Protein AF-A0A0Q0I070-F1 (afdb_monomer)

Structure (mmCIF, N/CA/C/O backbone):
data_AF-A0A0Q0I070-F1
#
_entry.id   AF-A0A0Q0I070-F1
#
loop_
_atom_site.group_PDB
_atom_site.id
_atom_site.type_symbol
_atom_site.label_atom_id
_atom_site.label_alt_id
_atom_site.label_comp_id
_atom_site.label_asym_id
_atom_site.label_entity_id
_atom_site.label_seq_id
_atom_site.pdbx_PDB_ins_code
_atom_site.Cartn_x
_atom_site.Cartn_y
_atom_site.Cartn_z
_atom_site.occupancy
_atom_site.B_iso_or_equiv
_atom_site.auth_seq_id
_atom_site.auth_comp_id
_atom_site.auth_asym_id
_atom_site.auth_atom_id
_atom_site.pdbx_PDB_model_num
ATOM 1 N N . MET A 1 1 ? -13.017 15.507 -17.477 1.00 46.31 1 MET A N 1
ATOM 2 C CA . MET A 1 1 ? -12.138 16.079 -16.434 1.00 46.31 1 MET A CA 1
ATOM 3 C C . MET A 1 1 ? -10.863 15.261 -16.418 1.00 46.31 1 MET A C 1
ATOM 5 O O . MET A 1 1 ? -10.967 14.046 -16.329 1.00 46.31 1 MET A O 1
ATOM 9 N N . SER A 1 2 ? -9.700 15.888 -16.581 1.00 58.38 2 SER A N 1
ATOM 10 C CA . SER A 1 2 ? -8.400 15.232 -16.404 1.00 58.38 2 SER A CA 1
ATOM 11 C C . SER A 1 2 ? -8.027 15.275 -14.923 1.00 58.38 2 SER A C 1
ATOM 13 O O . SER A 1 2 ? -7.987 16.362 -14.350 1.00 58.38 2 SER A O 1
ATOM 15 N N . TYR A 1 3 ? -7.784 14.122 -14.306 1.00 70.25 3 TYR A N 1
ATOM 16 C CA . TYR A 1 3 ? -7.272 14.047 -12.935 1.00 70.25 3 TYR A CA 1
ATOM 17 C C . TYR A 1 3 ? -5.777 14.370 -12.917 1.00 70.25 3 TYR A C 1
ATOM 19 O O . TYR A 1 3 ? -5.049 13.970 -13.830 1.00 70.25 3 TYR A O 1
ATOM 27 N N . THR A 1 4 ? -5.311 15.074 -11.888 1.00 85.38 4 THR A N 1
ATOM 28 C CA . THR A 1 4 ? -3.872 15.217 -11.638 1.00 85.38 4 THR A CA 1
ATOM 29 C C . THR A 1 4 ? -3.303 13.909 -11.073 1.00 85.38 4 THR A C 1
ATOM 31 O O . THR A 1 4 ? -4.044 13.039 -10.608 1.00 85.38 4 THR A O 1
ATOM 34 N N . TYR A 1 5 ? -1.974 13.744 -11.084 1.00 87.44 5 TYR A N 1
ATOM 35 C CA . TYR A 1 5 ? -1.347 12.612 -10.384 1.00 87.44 5 TYR A CA 1
ATOM 36 C C . TYR A 1 5 ? -1.678 12.613 -8.897 1.00 87.44 5 TYR A C 1
ATOM 38 O O . TYR A 1 5 ? -1.891 11.553 -8.320 1.00 87.44 5 TYR A O 1
ATOM 46 N N . GLU A 1 6 ? -1.730 13.795 -8.287 1.00 85.44 6 GLU A N 1
ATOM 47 C CA . GLU A 1 6 ? -2.043 13.939 -6.874 1.00 85.44 6 GLU A CA 1
ATOM 48 C C . GLU A 1 6 ? -3.467 13.459 -6.576 1.00 85.44 6 GLU A C 1
ATOM 50 O O . GLU A 1 6 ? -3.648 12.683 -5.643 1.00 85.44 6 GLU A O 1
ATOM 55 N N . ASP A 1 7 ? -4.448 13.793 -7.422 1.00 86.12 7 ASP A N 1
ATOM 56 C CA . ASP A 1 7 ? -5.825 13.302 -7.271 1.00 86.12 7 ASP A CA 1
ATOM 57 C C . ASP A 1 7 ? -5.895 11.767 -7.305 1.00 86.12 7 ASP A C 1
ATOM 59 O O . ASP A 1 7 ? -6.569 11.153 -6.475 1.00 86.12 7 ASP A O 1
ATOM 63 N N . LEU A 1 8 ? -5.172 11.137 -8.240 1.00 88.56 8 LEU A N 1
ATOM 64 C CA . LEU A 1 8 ? -5.112 9.676 -8.362 1.00 88.56 8 LEU A CA 1
ATOM 65 C C . LEU A 1 8 ? -4.441 9.032 -7.142 1.00 88.56 8 LEU A C 1
ATOM 67 O O . LEU A 1 8 ? -4.961 8.073 -6.571 1.00 88.56 8 LEU A O 1
ATOM 71 N N . ILE A 1 9 ? -3.291 9.567 -6.732 1.00 92.25 9 ILE A N 1
ATOM 72 C CA . ILE A 1 9 ? -2.483 9.058 -5.619 1.00 92.25 9 ILE A CA 1
ATOM 73 C C . ILE A 1 9 ? -3.225 9.190 -4.288 1.00 92.25 9 ILE A C 1
ATOM 75 O O . ILE A 1 9 ? -3.244 8.238 -3.504 1.00 92.25 9 ILE A O 1
ATOM 79 N N . LEU A 1 10 ? -3.801 10.367 -4.020 1.00 88.75 10 LEU A N 1
ATOM 80 C CA . LEU A 1 10 ? -4.538 10.652 -2.790 1.00 88.75 10 LEU A CA 1
ATOM 81 C C . LEU A 1 10 ? -5.830 9.844 -2.732 1.00 88.75 10 LEU A C 1
ATOM 83 O O . LEU A 1 10 ? -6.172 9.316 -1.677 1.00 88.75 10 LEU A O 1
ATOM 87 N N . GLY A 1 11 ? -6.518 9.725 -3.870 1.00 90.25 11 GLY A N 1
ATOM 88 C CA . GLY A 1 11 ? -7.811 9.067 -3.958 1.00 90.25 11 GLY A CA 1
ATOM 89 C C . GLY A 1 11 ? -7.771 7.589 -3.593 1.00 90.25 11 GLY A C 1
ATOM 90 O O . GLY A 1 11 ? -8.754 7.104 -3.051 1.00 90.25 11 GLY A O 1
ATOM 91 N N . CYS A 1 12 ? -6.657 6.888 -3.829 1.00 94.50 12 CYS A N 1
ATOM 92 C CA . CYS A 1 12 ? -6.584 5.431 -3.677 1.00 94.50 12 CYS A CA 1
ATOM 93 C C . CYS A 1 12 ? -5.818 4.908 -2.474 1.00 94.50 12 CYS A C 1
ATOM 95 O O . CYS A 1 12 ? -5.587 3.703 -2.377 1.00 94.50 12 CYS A O 1
ATOM 97 N N . GLN A 1 13 ? -5.430 5.776 -1.546 1.00 95.69 13 GLN A N 1
ATOM 98 C CA . GLN A 1 13 ? -4.666 5.361 -0.381 1.00 95.69 13 GLN A CA 1
ATOM 99 C C . GLN A 1 13 ? -5.347 5.746 0.915 1.00 95.69 13 GLN A C 1
ATOM 101 O O . GLN A 1 13 ? -6.001 6.784 1.038 1.00 95.69 13 GLN A O 1
ATOM 106 N N . TYR A 1 14 ? -5.159 4.880 1.902 1.00 95.75 14 TYR A N 1
ATOM 107 C CA . TYR A 1 14 ? -5.856 4.984 3.166 1.00 95.75 14 TYR A CA 1
ATOM 108 C C . TYR A 1 14 ? -4.930 4.621 4.328 1.00 95.75 14 TYR A C 1
ATOM 110 O O . TYR A 1 14 ? -4.233 3.605 4.277 1.00 95.75 14 TYR A O 1
ATOM 118 N N . PRO A 1 15 ? -4.919 5.424 5.397 1.00 96.62 15 PRO A N 1
ATOM 119 C CA . PRO A 1 15 ? -4.282 5.054 6.643 1.00 96.62 15 PRO A CA 1
ATOM 120 C C . PRO A 1 15 ? -4.995 3.872 7.308 1.00 96.62 15 PRO A C 1
ATOM 122 O O . PRO A 1 15 ? -6.222 3.847 7.426 1.00 96.62 15 PRO A O 1
ATOM 125 N N . ILE A 1 16 ? -4.199 2.932 7.811 1.00 97.38 16 ILE A N 1
ATOM 126 C CA . ILE A 1 16 ? -4.634 1.865 8.710 1.00 97.38 16 ILE A CA 1
ATOM 127 C C . ILE A 1 16 ? -4.325 2.306 10.136 1.00 97.38 16 ILE A C 1
ATOM 129 O O . ILE A 1 16 ? -3.177 2.603 10.481 1.00 97.38 16 ILE A O 1
ATOM 133 N N . VAL A 1 17 ? -5.351 2.337 10.977 1.00 97.12 17 VAL A N 1
ATOM 134 C CA . VAL A 1 17 ? -5.259 2.733 12.384 1.00 97.12 17 VAL A CA 1
ATOM 135 C C . VAL A 1 17 ? -5.759 1.613 13.291 1.00 97.12 17 VAL A C 1
ATOM 137 O O . VAL A 1 17 ? -6.492 0.718 12.873 1.00 97.12 17 VAL A O 1
ATOM 140 N N . GLY A 1 18 ? -5.396 1.680 14.565 1.00 96.75 18 GLY A N 1
ATOM 141 C CA . GLY A 1 18 ? -5.945 0.800 15.590 1.00 96.75 18 GLY A CA 1
ATOM 142 C C . GLY A 1 18 ? -5.799 1.409 16.973 1.00 96.75 18 GLY A C 1
ATOM 143 O O . GLY A 1 18 ? -5.105 2.407 17.165 1.00 96.75 18 GLY A O 1
ATOM 144 N N . ILE A 1 19 ? -6.489 0.828 17.948 1.00 96.75 19 ILE A N 1
ATOM 145 C CA . ILE A 1 19 ? -6.401 1.271 19.339 1.00 96.75 19 ILE A CA 1
ATOM 146 C C . ILE A 1 19 ? -5.306 0.455 20.008 1.00 96.75 19 ILE A C 1
ATOM 148 O O . ILE A 1 19 ? -5.465 -0.745 20.194 1.00 96.75 19 ILE A O 1
ATOM 152 N N . ASN A 1 20 ? -4.202 1.075 20.401 1.00 95.25 20 ASN A N 1
ATOM 153 C CA . ASN A 1 20 ? -3.115 0.370 21.069 1.00 95.25 20 ASN A CA 1
ATOM 154 C C . ASN A 1 20 ? -3.613 -0.309 22.356 1.00 95.25 20 ASN A C 1
ATOM 156 O O . ASN A 1 20 ? -4.267 0.316 23.198 1.00 95.25 20 ASN A O 1
ATOM 160 N N . LYS A 1 21 ? -3.315 -1.605 22.522 1.00 95.19 21 LYS A N 1
ATOM 161 C CA . LYS A 1 21 ? -3.870 -2.395 23.633 1.00 95.19 21 LYS A CA 1
ATOM 162 C C . LYS A 1 21 ? -3.398 -1.921 25.010 1.00 95.19 21 LYS A C 1
ATOM 164 O O . LYS A 1 21 ? -4.133 -2.115 25.980 1.00 95.19 21 LYS A O 1
ATOM 169 N N . ASN A 1 22 ? -2.231 -1.280 25.079 1.00 93.75 22 ASN A N 1
ATOM 170 C CA . ASN A 1 22 ? -1.628 -0.776 26.309 1.00 93.75 22 ASN A CA 1
ATOM 171 C C . ASN A 1 22 ? -2.038 0.678 26.569 1.00 93.75 22 ASN A C 1
ATOM 173 O O . ASN A 1 22 ? -2.603 0.976 27.615 1.00 93.75 22 ASN A O 1
ATOM 177 N N . SER A 1 23 ? -1.799 1.579 25.608 1.00 93.44 23 SER A N 1
ATOM 178 C CA . SER A 1 23 ? -2.050 3.017 25.791 1.00 93.44 23 SER A CA 1
ATOM 179 C C . SER A 1 23 ? -3.533 3.391 25.698 1.00 93.44 23 SER A C 1
ATOM 181 O O . SER A 1 23 ? -3.914 4.480 26.124 1.00 93.44 23 SER A O 1
ATOM 183 N N . LYS A 1 24 ? -4.367 2.502 25.133 1.00 93.81 24 LYS A N 1
ATOM 184 C CA . LYS A 1 24 ? -5.790 2.719 24.814 1.00 93.81 24 LYS A CA 1
ATOM 185 C C . LYS A 1 24 ? -6.041 3.918 23.891 1.00 93.81 24 LYS A C 1
ATOM 187 O O . LYS A 1 24 ? -7.172 4.386 23.787 1.00 93.81 24 LYS A O 1
ATOM 192 N N . LYS A 1 25 ? -5.007 4.408 23.203 1.00 94.06 25 LYS A N 1
ATOM 193 C CA . LYS A 1 25 ? -5.098 5.516 22.249 1.00 94.06 25 LYS A CA 1
ATOM 194 C C . LYS A 1 25 ? -5.155 4.991 20.823 1.00 94.06 25 LYS A C 1
ATOM 196 O O . LYS A 1 25 ? -4.576 3.953 20.509 1.00 94.06 25 LYS A O 1
ATOM 201 N N . TRP A 1 26 ? -5.846 5.738 19.969 1.00 94.75 26 TRP A N 1
ATOM 202 C CA . TRP A 1 26 ? -5.775 5.553 18.525 1.00 94.75 26 TRP A CA 1
ATOM 203 C C . TRP A 1 26 ? -4.364 5.858 18.032 1.00 94.75 26 TRP A C 1
ATOM 205 O O . TRP A 1 26 ? -3.820 6.926 18.315 1.00 94.75 26 TRP A O 1
ATOM 215 N N . GLU A 1 27 ? -3.805 4.935 17.264 1.00 94.81 27 GLU A N 1
ATOM 216 C CA . GLU A 1 27 ? -2.482 5.042 16.670 1.00 94.81 27 GLU A CA 1
ATOM 217 C C . GLU A 1 27 ? -2.567 4.743 15.175 1.00 94.81 27 GLU A C 1
ATOM 219 O O . GLU A 1 27 ? -3.324 3.876 14.730 1.00 94.81 27 GLU A O 1
ATOM 224 N N . LEU A 1 28 ? -1.789 5.496 14.397 1.00 96.06 28 LEU A N 1
ATOM 225 C CA . LEU A 1 28 ? -1.565 5.191 12.995 1.00 96.06 28 LEU A CA 1
ATOM 226 C C . LEU A 1 28 ? -0.531 4.075 12.884 1.00 96.06 28 LEU A C 1
ATOM 228 O O . LEU A 1 28 ? 0.596 4.238 13.356 1.00 96.06 28 LEU A O 1
ATOM 232 N N . ILE A 1 29 ? -0.933 2.983 12.242 1.00 96.62 29 ILE A N 1
ATOM 233 C CA . ILE A 1 29 ? -0.155 1.751 12.112 1.00 96.62 29 ILE A CA 1
ATOM 234 C C . ILE A 1 29 ? 0.602 1.750 10.788 1.00 96.62 29 ILE A C 1
ATOM 236 O O . ILE A 1 29 ? 1.806 1.508 10.753 1.00 96.62 29 ILE A O 1
ATOM 240 N N . GLY A 1 30 ? -0.099 2.061 9.701 1.00 97.31 30 GLY A N 1
ATOM 241 C CA . GLY A 1 30 ? 0.449 2.006 8.354 1.00 97.31 30 GLY A CA 1
ATOM 242 C C . GLY A 1 30 ?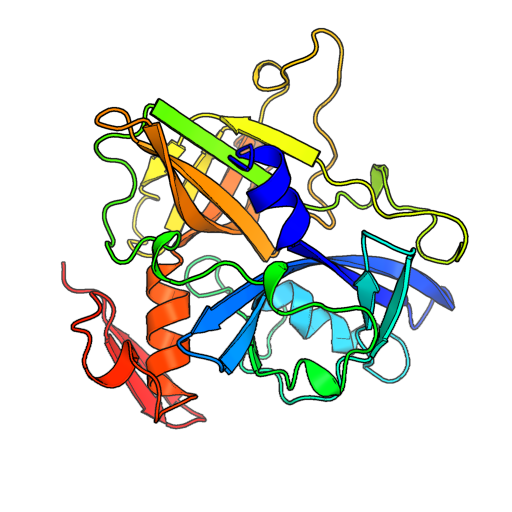 -0.459 2.672 7.333 1.00 97.31 30 GLY A C 1
ATOM 243 O O . GLY A 1 30 ? -1.419 3.365 7.672 1.00 97.31 30 GLY A O 1
ATOM 244 N N . THR A 1 31 ? -0.156 2.433 6.069 1.00 98.12 31 THR A N 1
ATOM 245 C CA . THR A 1 31 ? -0.913 2.878 4.903 1.00 98.12 31 THR A CA 1
ATOM 246 C C . THR A 1 31 ? -1.278 1.661 4.055 1.00 98.12 31 THR A C 1
ATOM 248 O O . THR A 1 31 ? -0.586 0.648 4.078 1.00 98.12 31 THR A O 1
ATOM 251 N N . CYS A 1 32 ? -2.363 1.738 3.302 1.00 97.94 32 CYS A N 1
ATOM 252 C CA . CYS A 1 32 ? -2.704 0.768 2.272 1.00 97.94 32 CYS A CA 1
ATOM 253 C C . CYS A 1 32 ? -3.128 1.468 0.985 1.00 97.94 32 CYS A C 1
ATOM 255 O O . CYS A 1 32 ? -3.485 2.650 0.997 1.00 97.94 32 CYS A O 1
ATOM 257 N N . VAL A 1 33 ? -3.092 0.715 -0.109 1.00 98.19 33 VAL A N 1
ATOM 258 C CA . VAL A 1 33 ? -3.581 1.122 -1.426 1.00 98.19 33 VAL A CA 1
ATOM 259 C C . VAL A 1 33 ? -4.813 0.286 -1.762 1.00 98.19 33 VAL A C 1
ATOM 261 O O . VAL A 1 33 ? -4.795 -0.931 -1.598 1.00 98.19 33 VAL A O 1
ATOM 264 N N . LEU A 1 34 ? -5.876 0.927 -2.239 1.00 97.62 34 LEU A N 1
ATOM 265 C CA . LEU A 1 34 ? -7.085 0.274 -2.725 1.00 97.62 34 LEU A CA 1
ATOM 266 C C . LEU A 1 34 ? -6.964 0.025 -4.231 1.00 97.62 34 LEU A C 1
ATOM 268 O O . LEU A 1 34 ? -6.924 0.975 -5.012 1.00 97.62 34 LEU A O 1
ATOM 272 N N . ILE A 1 35 ? -6.936 -1.240 -4.644 1.00 97.56 35 ILE A N 1
ATOM 273 C CA . ILE A 1 35 ? -6.802 -1.667 -6.043 1.00 97.56 35 ILE A CA 1
ATOM 274 C C . ILE A 1 35 ? -8.111 -2.289 -6.528 1.00 97.56 35 ILE A C 1
ATOM 276 O O . ILE A 1 35 ? -8.713 -3.106 -5.836 1.00 97.56 35 ILE A O 1
ATOM 280 N N . ASN A 1 36 ? -8.522 -1.929 -7.743 1.00 96.75 36 ASN A N 1
ATOM 281 C CA . ASN A 1 36 ? -9.627 -2.556 -8.458 1.00 96.75 36 ASN A CA 1
ATOM 282 C C . ASN A 1 36 ? -9.102 -3.531 -9.520 1.00 96.75 36 ASN A C 1
ATOM 284 O O . ASN A 1 36 ? -8.421 -3.138 -10.474 1.00 96.75 36 ASN A O 1
ATOM 288 N N . VAL A 1 37 ? -9.483 -4.798 -9.381 1.00 95.94 37 VAL A N 1
ATOM 289 C CA . VAL A 1 37 ? -9.224 -5.878 -10.334 1.00 95.94 37 VAL A CA 1
ATOM 290 C C . VAL A 1 37 ? -10.569 -6.331 -10.906 1.00 95.94 37 VAL A C 1
ATOM 292 O O . VAL A 1 37 ? -11.217 -7.229 -10.377 1.00 95.94 37 VAL A O 1
ATOM 295 N N . CYS A 1 38 ? -11.002 -5.686 -11.994 1.00 89.00 38 CYS A N 1
ATOM 296 C CA . CYS A 1 38 ? -12.239 -6.013 -12.721 1.00 89.00 38 CYS A CA 1
ATOM 297 C C . CYS A 1 38 ? -13.503 -6.098 -11.841 1.00 89.00 38 CYS A C 1
ATOM 299 O O . C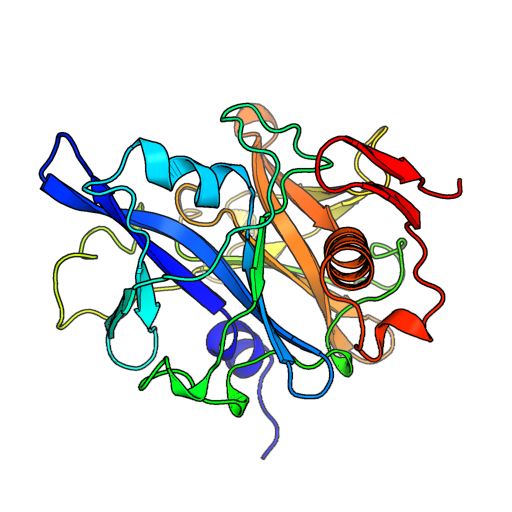YS A 1 38 ? -14.302 -7.019 -11.978 1.00 89.00 38 CYS A O 1
ATOM 301 N N . GLY A 1 39 ? -13.693 -5.123 -10.951 1.00 92.00 39 GLY A N 1
ATOM 302 C CA . GLY A 1 39 ? -14.864 -5.017 -10.076 1.00 92.00 39 GLY A CA 1
ATOM 303 C C . GLY A 1 39 ? -14.686 -5.670 -8.705 1.00 92.00 39 GLY A C 1
ATOM 304 O O . GLY A 1 39 ? -15.574 -5.549 -7.865 1.00 92.00 39 GLY A O 1
ATOM 305 N N . ARG A 1 40 ? -13.545 -6.325 -8.457 1.00 96.56 40 ARG A N 1
ATOM 306 C CA . ARG A 1 40 ? -13.138 -6.819 -7.134 1.00 96.56 40 ARG A CA 1
ATOM 307 C C . ARG A 1 40 ? -12.129 -5.858 -6.517 1.00 96.56 40 ARG A C 1
ATOM 309 O O . ARG A 1 40 ? -11.239 -5.362 -7.211 1.00 96.56 40 ARG A O 1
ATOM 316 N N . TYR A 1 41 ? -12.283 -5.583 -5.227 1.00 97.38 41 TYR A N 1
ATOM 317 C CA . TYR A 1 41 ? -11.557 -4.523 -4.536 1.00 97.38 41 TYR A CA 1
ATOM 318 C C . TYR A 1 41 ? -10.628 -5.111 -3.485 1.00 97.38 41 TYR A C 1
ATOM 320 O O . TYR A 1 41 ? -11.048 -5.910 -2.654 1.00 97.38 41 TYR A O 1
ATOM 328 N N . PHE A 1 42 ? -9.368 -4.691 -3.515 1.00 98.19 42 PHE A N 1
ATOM 329 C CA . PHE A 1 42 ? -8.329 -5.217 -2.641 1.00 98.19 42 PHE A CA 1
ATOM 330 C C . PHE A 1 42 ? -7.624 -4.072 -1.928 1.00 98.19 42 PHE A C 1
ATOM 332 O O . PHE A 1 42 ? -7.088 -3.175 -2.580 1.00 98.19 42 PHE A O 1
ATOM 339 N N . LEU A 1 43 ? -7.586 -4.115 -0.598 1.00 97.94 43 LEU A N 1
ATOM 340 C CA . LEU A 1 43 ? -6.646 -3.318 0.180 1.00 97.94 43 LEU A CA 1
ATOM 341 C C . LEU A 1 43 ? -5.319 -4.070 0.216 1.00 97.94 43 LEU A C 1
ATOM 343 O O . LEU A 1 43 ? -5.252 -5.216 0.663 1.00 97.94 43 LEU A O 1
ATOM 347 N N . VAL A 1 44 ? -4.258 -3.422 -0.251 1.00 98.56 44 VAL A N 1
ATOM 348 C CA . VAL A 1 44 ? -2.907 -3.986 -0.240 1.00 98.56 44 VAL A CA 1
ATOM 349 C C . VAL A 1 44 ? -1.995 -3.131 0.628 1.00 98.56 44 VAL A C 1
ATOM 351 O O . VAL A 1 44 ? -2.038 -1.901 0.584 1.00 98.56 44 VAL A O 1
ATOM 354 N N . THR A 1 45 ? -1.200 -3.778 1.471 1.00 98.56 45 THR A N 1
ATOM 355 C CA . THR A 1 45 ? -0.310 -3.123 2.440 1.00 98.56 45 THR A CA 1
ATOM 356 C C . THR A 1 45 ? 0.895 -4.018 2.741 1.00 98.56 45 THR A C 1
ATOM 358 O O . THR A 1 45 ? 1.068 -5.066 2.120 1.00 98.56 45 THR A O 1
ATOM 361 N N . ALA A 1 46 ? 1.748 -3.610 3.677 1.00 97.88 46 ALA A N 1
ATOM 362 C CA . ALA A 1 46 ? 2.839 -4.440 4.169 1.00 97.88 46 ALA A CA 1
ATOM 363 C C . ALA A 1 46 ? 2.322 -5.490 5.171 1.00 97.88 46 ALA A C 1
ATOM 365 O O . ALA A 1 46 ? 1.431 -5.213 5.979 1.00 97.88 46 ALA A O 1
ATOM 366 N N . ALA A 1 47 ? 2.902 -6.689 5.174 1.00 97.44 47 ALA A N 1
ATOM 367 C CA . ALA A 1 47 ? 2.523 -7.752 6.105 1.00 97.44 47 ALA A CA 1
ATOM 368 C C . ALA A 1 47 ? 2.755 -7.345 7.563 1.00 97.44 47 ALA A C 1
ATOM 370 O O . ALA A 1 47 ? 1.884 -7.566 8.406 1.00 97.44 47 ALA A O 1
ATOM 371 N N . HIS A 1 48 ? 3.880 -6.689 7.869 1.00 96.38 48 HIS A N 1
ATOM 372 C CA . HIS A 1 48 ? 4.142 -6.230 9.236 1.00 96.38 48 HIS A CA 1
ATOM 373 C C . HIS A 1 48 ? 3.093 -5.215 9.727 1.00 96.38 48 HIS A C 1
ATOM 375 O O . HIS A 1 48 ? 2.722 -5.263 10.896 1.00 96.38 48 HIS A O 1
ATOM 381 N N . VAL A 1 49 ? 2.549 -4.360 8.845 1.00 96.75 49 VAL A N 1
ATOM 382 C CA . VAL A 1 49 ? 1.442 -3.439 9.175 1.00 96.75 49 VAL A CA 1
ATOM 383 C C . VAL A 1 49 ? 0.198 -4.228 9.564 1.00 96.75 49 VAL A C 1
ATOM 385 O O . VAL A 1 49 ? -0.409 -3.959 10.598 1.00 96.75 49 VAL A O 1
ATOM 388 N N . ALA A 1 50 ? -0.171 -5.241 8.781 1.00 96.31 50 ALA A N 1
ATOM 389 C CA . ALA A 1 50 ? -1.330 -6.065 9.098 1.00 96.31 50 ALA A CA 1
ATOM 390 C C . ALA A 1 50 ? -1.129 -6.907 10.373 1.00 96.31 50 ALA A C 1
ATOM 392 O O . ALA A 1 50 ? -2.077 -7.157 11.122 1.00 96.31 50 ALA A O 1
ATOM 393 N N . ASN A 1 51 ? 0.100 -7.343 10.657 1.00 96.06 51 ASN A N 1
ATOM 394 C CA . ASN A 1 51 ? 0.440 -8.122 11.852 1.00 96.06 51 ASN A CA 1
ATOM 395 C C . ASN A 1 51 ? 0.443 -7.289 13.145 1.00 96.06 51 ASN A C 1
ATOM 397 O O . ASN A 1 51 ? 0.343 -7.855 14.239 1.00 96.06 51 ASN A O 1
ATOM 401 N N . GLU A 1 52 ? 0.425 -5.955 13.057 1.00 95.00 52 GLU A N 1
ATOM 402 C CA . GLU A 1 52 ? 0.174 -5.088 14.216 1.00 95.00 52 GLU A CA 1
ATOM 403 C C . GLU A 1 52 ? -1.220 -5.292 14.827 1.00 95.00 52 GLU A C 1
ATOM 405 O O . GLU A 1 52 ? -1.438 -4.906 15.979 1.00 95.00 52 GLU A O 1
ATOM 410 N N . ARG A 1 53 ? -2.130 -6.020 14.154 1.00 93.81 53 ARG A N 1
ATOM 411 C CA . ARG A 1 53 ? -3.375 -6.518 14.764 1.00 93.81 53 ARG A CA 1
ATOM 412 C C . ARG A 1 53 ? -3.133 -7.228 16.105 1.00 93.81 53 ARG A C 1
ATOM 414 O O . ARG A 1 53 ? -3.939 -7.138 17.018 1.00 93.81 53 ARG A O 1
ATOM 421 N N . HIS A 1 54 ? -1.982 -7.870 16.303 1.00 92.88 54 HIS A N 1
ATOM 422 C CA . HIS A 1 54 ? -1.644 -8.531 17.573 1.00 92.88 54 HIS A CA 1
ATOM 423 C C . HIS A 1 54 ? -1.257 -7.564 18.718 1.00 92.88 54 HIS A C 1
ATOM 425 O O . HIS A 1 54 ? -1.177 -7.963 19.891 1.00 92.88 54 HIS A O 1
ATOM 431 N N . ASN A 1 55 ? -1.014 -6.288 18.409 1.00 93.06 55 ASN A N 1
ATOM 432 C CA . ASN A 1 55 ? -0.637 -5.242 19.366 1.00 93.06 55 ASN A CA 1
ATOM 433 C C . ASN A 1 55 ? -1.767 -4.235 19.635 1.00 93.06 55 ASN A C 1
ATOM 435 O O . ASN A 1 55 ? -1.662 -3.433 20.567 1.00 93.06 55 ASN A O 1
ATOM 439 N N . VAL A 1 56 ? -2.864 -4.302 18.884 1.00 94.50 56 VAL A N 1
ATOM 440 C CA . VAL A 1 56 ? -4.039 -3.446 19.074 1.00 94.50 56 VAL A CA 1
ATOM 441 C C . VAL A 1 56 ? -5.163 -4.177 19.802 1.00 94.50 56 VAL A C 1
ATOM 443 O O . VAL A 1 56 ? -5.198 -5.405 19.905 1.00 94.50 56 VAL A O 1
ATOM 446 N N . ARG A 1 57 ? -6.061 -3.393 20.386 1.00 95.44 57 ARG A N 1
ATOM 447 C CA . ARG A 1 57 ? -7.223 -3.839 21.141 1.00 95.44 57 ARG A CA 1
ATOM 448 C C . ARG A 1 57 ? -8.126 -4.683 20.241 1.00 95.44 57 ARG A C 1
ATOM 450 O O . ARG A 1 57 ? -8.363 -4.324 19.092 1.00 95.44 57 ARG A O 1
ATOM 457 N N . ASP A 1 58 ? -8.590 -5.808 20.780 1.00 94.50 58 ASP A N 1
ATOM 458 C CA . ASP A 1 58 ? -9.530 -6.733 20.131 1.00 94.50 58 ASP A CA 1
ATOM 459 C C . ASP A 1 58 ? -9.039 -7.291 18.778 1.00 94.50 58 ASP A C 1
ATOM 461 O O . ASP A 1 58 ? -9.793 -7.914 18.042 1.00 94.50 58 ASP A O 1
ATOM 465 N N . LYS A 1 59 ? -7.747 -7.106 18.466 1.00 94.12 59 LYS A N 1
ATOM 466 C CA . LYS A 1 59 ? -7.126 -7.400 17.169 1.00 94.12 59 LYS A CA 1
ATOM 467 C C . LYS A 1 59 ? -7.776 -6.695 15.972 1.00 94.12 59 LYS A C 1
ATOM 469 O O . LYS A 1 59 ? -7.621 -7.148 14.843 1.00 94.12 59 LYS A O 1
ATOM 474 N N . LEU A 1 60 ? -8.460 -5.575 16.212 1.00 95.19 60 LEU A N 1
ATOM 475 C CA . LEU A 1 60 ? -9.194 -4.846 15.183 1.00 95.19 60 LEU A CA 1
ATOM 476 C C . LEU A 1 60 ? -8.344 -3.744 14.552 1.00 95.19 60 LEU A C 1
ATOM 478 O O . LEU A 1 60 ? -7.879 -2.819 15.229 1.00 95.19 60 LEU A O 1
ATOM 482 N N . LEU A 1 61 ? -8.201 -3.830 13.233 1.00 96.75 61 LEU A N 1
ATOM 483 C CA . LEU A 1 61 ? -7.670 -2.768 12.390 1.00 96.75 61 LEU A CA 1
ATOM 484 C C . LEU A 1 61 ? -8.827 -1.986 11.773 1.00 96.75 61 LEU A C 1
ATOM 486 O O . LEU A 1 61 ? -9.896 -2.530 11.497 1.00 96.75 61 LEU A O 1
ATOM 490 N N . TRP A 1 62 ? -8.600 -0.698 11.558 1.00 96.06 62 TRP A N 1
ATOM 491 C CA . TRP A 1 62 ? -9.587 0.207 10.995 1.00 96.06 62 TRP A CA 1
ATOM 492 C C . TRP A 1 62 ? -8.984 0.962 9.823 1.00 96.06 62 TRP A C 1
ATOM 494 O O . TRP A 1 62 ? -7.859 1.461 9.896 1.00 96.06 62 TRP A O 1
ATOM 504 N N . LEU A 1 63 ? -9.767 1.099 8.766 1.00 95.06 63 LEU A N 1
ATOM 505 C CA . LEU A 1 63 ? -9.473 1.978 7.653 1.00 95.06 63 LEU A CA 1
ATOM 506 C C . LEU A 1 63 ? -9.937 3.390 8.008 1.00 95.06 63 LEU A C 1
ATOM 508 O O . LEU A 1 63 ? -11.116 3.596 8.298 1.00 95.06 63 LEU A O 1
ATOM 512 N N . TRP A 1 64 ? -9.028 4.362 8.005 1.00 93.56 64 TRP A N 1
ATOM 513 C CA . TRP A 1 64 ? -9.350 5.755 8.309 1.00 93.56 64 TRP A CA 1
ATOM 514 C C . TRP A 1 64 ? -9.496 6.560 7.023 1.00 93.56 64 TRP A C 1
ATOM 516 O O . TRP A 1 64 ? -8.525 6.812 6.325 1.00 93.56 64 TRP A O 1
ATOM 526 N N . ASN A 1 65 ? -10.709 6.976 6.686 1.00 88.69 65 ASN A N 1
ATOM 527 C CA . ASN A 1 65 ? -10.967 7.619 5.409 1.00 88.69 65 ASN A CA 1
ATOM 528 C C . ASN A 1 65 ? -10.404 9.048 5.345 1.00 88.69 65 ASN A C 1
ATOM 530 O O . ASN A 1 65 ? -10.633 9.875 6.230 1.00 88.69 65 ASN A O 1
ATOM 534 N N . HIS A 1 66 ? -9.677 9.351 4.267 1.00 85.25 66 HIS A N 1
ATOM 535 C CA . HIS A 1 66 ? -9.092 10.666 4.027 1.00 85.25 66 HIS A CA 1
ATOM 536 C C . HIS A 1 66 ? -10.118 11.746 3.656 1.00 85.25 66 HIS A C 1
ATOM 538 O O . HIS A 1 66 ? -9.865 12.927 3.896 1.00 85.25 66 HIS A O 1
ATOM 544 N N . ALA A 1 67 ? -11.269 11.367 3.095 1.00 81.62 67 ALA A N 1
ATOM 545 C CA . ALA A 1 67 ? -12.277 12.304 2.611 1.00 81.62 67 ALA A CA 1
ATOM 546 C C . ALA A 1 67 ? -13.096 12.931 3.751 1.00 81.62 67 ALA A C 1
ATOM 548 O O . ALA A 1 67 ? -13.326 14.142 3.740 1.00 81.62 67 ALA A O 1
ATOM 549 N N . ASP A 1 68 ? -13.492 12.139 4.747 1.00 81.38 68 ASP A N 1
ATOM 550 C CA . ASP A 1 68 ? -14.420 12.539 5.816 1.00 81.38 68 ASP A CA 1
ATOM 551 C C . ASP A 1 68 ? -13.894 12.287 7.242 1.00 81.38 68 ASP A C 1
ATOM 553 O O . ASP A 1 68 ? -14.462 12.808 8.197 1.00 81.38 68 ASP A O 1
ATOM 557 N N . GLY A 1 69 ? -12.788 11.551 7.405 1.00 84.12 69 GLY A N 1
ATOM 558 C CA . GLY A 1 69 ? -12.211 11.210 8.707 1.00 84.12 69 GLY A CA 1
ATOM 559 C C . GLY A 1 69 ? -12.877 10.023 9.418 1.00 84.12 69 GLY A C 1
ATOM 560 O O . GLY A 1 69 ? -12.430 9.650 10.512 1.00 84.12 69 GLY A O 1
ATOM 561 N N . VAL A 1 70 ? -13.896 9.401 8.817 1.00 88.19 70 VAL A N 1
ATOM 562 C CA . VAL A 1 70 ? -14.611 8.254 9.392 1.00 88.19 70 VAL A CA 1
ATOM 563 C C . VAL A 1 70 ? -13.720 7.013 9.380 1.00 88.19 70 VAL A C 1
ATOM 565 O O . VAL A 1 70 ? -12.873 6.829 8.505 1.00 88.19 70 VAL A O 1
ATOM 568 N N . LYS A 1 71 ? -13.892 6.151 10.383 1.00 91.88 71 LYS A N 1
ATOM 569 C CA . LYS A 1 71 ? -13.154 4.894 10.522 1.00 91.88 71 LYS A CA 1
ATOM 570 C C . LYS A 1 71 ? -14.101 3.724 10.324 1.00 91.88 71 LYS A C 1
ATOM 572 O O . LYS A 1 71 ? -15.147 3.683 10.961 1.00 91.88 71 LYS A O 1
ATOM 577 N N . THR A 1 72 ? -13.708 2.781 9.478 1.00 92.81 72 THR A N 1
ATOM 578 C CA . THR A 1 72 ? -14.470 1.550 9.220 1.00 92.81 72 THR A CA 1
ATOM 579 C C . THR A 1 72 ? -13.607 0.352 9.578 1.00 92.81 72 THR A C 1
ATOM 581 O O . THR A 1 72 ? -12.423 0.338 9.237 1.00 92.81 72 THR A O 1
ATOM 584 N N . THR A 1 73 ? -14.154 -0.615 10.310 1.00 94.62 73 THR A N 1
ATOM 585 C CA . THR A 1 73 ? -13.409 -1.820 10.689 1.00 94.62 73 THR A CA 1
ATOM 586 C C . THR A 1 73 ? -13.049 -2.616 9.445 1.00 94.62 73 THR A C 1
ATOM 588 O O . THR A 1 73 ? -13.811 -2.653 8.484 1.00 94.62 73 THR A O 1
ATOM 591 N N . ILE A 1 74 ? -11.895 -3.266 9.478 1.00 95.25 74 ILE A N 1
ATOM 592 C CA . ILE A 1 74 ? -11.547 -4.321 8.532 1.00 95.25 74 ILE A CA 1
ATOM 593 C C . ILE A 1 74 ? -11.942 -5.642 9.192 1.00 95.25 74 ILE A C 1
ATOM 595 O O . ILE A 1 74 ? -11.368 -5.994 10.225 1.00 95.25 74 ILE A O 1
ATOM 599 N N . ASN A 1 75 ? -12.948 -6.320 8.641 1.00 92.00 75 ASN A N 1
ATOM 600 C CA . ASN A 1 75 ? -13.513 -7.550 9.214 1.00 92.00 75 ASN A CA 1
ATOM 601 C C . ASN A 1 75 ? -13.131 -8.799 8.412 1.00 92.00 75 ASN A C 1
ATOM 603 O O . ASN A 1 75 ? -13.348 -9.917 8.870 1.00 92.00 75 ASN A O 1
ATOM 607 N N . GLU A 1 76 ? -12.606 -8.595 7.213 1.00 94.94 76 GLU A N 1
ATOM 608 C CA . GLU A 1 76 ? -12.247 -9.623 6.261 1.00 94.94 76 GLU A CA 1
ATOM 609 C C . GLU A 1 76 ? -10.949 -10.328 6.648 1.00 94.94 76 GLU A C 1
ATOM 611 O O . GLU A 1 76 ? -10.119 -9.822 7.415 1.00 94.94 76 GLU A O 1
ATOM 616 N N . ASP A 1 77 ? -10.769 -11.514 6.074 1.00 93.38 77 ASP A N 1
ATOM 617 C CA . ASP A 1 77 ? -9.550 -12.282 6.246 1.00 93.38 77 ASP A CA 1
ATOM 618 C C . ASP A 1 77 ? -8.356 -11.565 5.608 1.00 93.38 77 ASP A C 1
ATOM 620 O O . ASP A 1 77 ? -8.427 -10.979 4.524 1.00 93.38 77 ASP A O 1
ATOM 624 N N . ILE A 1 78 ? -7.222 -11.630 6.305 1.00 94.38 78 ILE A N 1
ATOM 625 C CA . ILE A 1 78 ? -5.974 -11.007 5.876 1.00 94.38 78 ILE A CA 1
ATOM 626 C C . ILE A 1 78 ? -5.030 -12.094 5.376 1.00 94.38 78 ILE A C 1
ATOM 628 O O . ILE A 1 78 ? -4.519 -12.895 6.163 1.00 94.38 78 ILE A O 1
ATOM 632 N N . VAL A 1 79 ? -4.720 -12.057 4.083 1.00 94.81 79 VAL A N 1
ATOM 633 C CA . VAL A 1 79 ? -3.697 -12.909 3.476 1.00 94.81 79 VAL A CA 1
ATOM 634 C C . VAL A 1 79 ? -2.337 -12.243 3.656 1.00 94.81 79 VAL A C 1
ATOM 636 O O . VAL A 1 79 ? -2.040 -11.239 3.010 1.00 94.81 79 VAL A O 1
ATOM 639 N N . CYS A 1 80 ? -1.504 -12.777 4.550 1.00 92.69 80 CYS A N 1
ATOM 640 C CA . CYS A 1 80 ? -0.138 -12.302 4.782 1.00 92.69 80 CYS A CA 1
ATOM 641 C C . CYS A 1 80 ? 0.724 -13.365 5.477 1.00 92.69 80 CYS A C 1
ATOM 643 O O . CYS A 1 80 ? 0.201 -14.282 6.108 1.00 92.69 80 CYS A O 1
ATOM 645 N N . ILE A 1 81 ? 2.050 -13.193 5.469 1.00 89.50 81 ILE A N 1
ATOM 646 C CA . ILE A 1 81 ? 2.946 -13.986 6.326 1.00 89.50 81 ILE A CA 1
ATOM 647 C C . ILE A 1 81 ? 2.710 -13.565 7.790 1.00 89.50 81 ILE A C 1
ATOM 649 O O . ILE A 1 81 ? 2.944 -12.398 8.109 1.00 89.50 81 ILE A O 1
ATOM 653 N N . PRO A 1 82 ? 2.266 -14.453 8.701 1.00 85.75 82 PRO A N 1
ATOM 654 C CA . PRO A 1 82 ? 1.799 -14.072 10.037 1.00 85.75 82 PRO A CA 1
ATOM 655 C C . PRO A 1 82 ? 2.945 -13.967 11.063 1.00 85.75 82 PRO A C 1
ATOM 657 O O . PRO A 1 82 ? 2.888 -14.555 12.142 1.00 85.75 82 PRO A O 1
ATOM 660 N N . CYS A 1 83 ? 4.015 -13.232 10.745 1.00 82.25 83 CYS A N 1
ATOM 661 C CA . CYS A 1 83 ? 5.134 -12.993 11.662 1.00 82.25 83 CYS A CA 1
ATOM 662 C C . CYS A 1 83 ? 5.512 -11.505 11.735 1.00 82.25 83 CYS A C 1
ATOM 664 O O . CYS A 1 83 ? 5.217 -10.732 10.830 1.00 82.25 83 CYS A O 1
ATOM 666 N N . LYS A 1 84 ? 6.139 -11.063 12.833 1.00 71.62 84 LYS A N 1
ATOM 667 C CA . LYS A 1 84 ? 6.571 -9.657 12.963 1.00 71.62 84 LYS A CA 1
ATOM 668 C C . LYS A 1 84 ? 7.800 -9.343 12.108 1.00 71.62 84 LYS A C 1
ATOM 670 O O . LYS A 1 84 ? 7.860 -8.280 11.504 1.00 71.62 84 LYS A O 1
ATOM 675 N N . ASP A 1 85 ? 8.731 -10.287 12.012 1.00 84.69 85 ASP A N 1
ATOM 676 C CA . ASP A 1 85 ? 10.002 -10.116 11.302 1.00 84.69 85 ASP A CA 1
ATOM 677 C C . ASP A 1 85 ? 9.910 -10.594 9.846 1.00 84.69 85 ASP A C 1
ATOM 679 O O . ASP A 1 85 ? 10.715 -11.408 9.378 1.00 84.69 85 ASP A O 1
ATOM 683 N N . VAL A 1 86 ? 8.892 -10.114 9.123 1.00 88.06 86 VAL A N 1
ATOM 684 C CA . VAL A 1 86 ? 8.711 -10.451 7.707 1.00 88.06 86 VAL A CA 1
ATOM 685 C C . VAL A 1 86 ? 9.896 -9.912 6.911 1.00 88.06 86 VAL A C 1
ATOM 687 O O . VAL A 1 86 ? 10.301 -8.757 7.052 1.00 88.06 86 VAL A O 1
ATOM 690 N N . LYS A 1 87 ? 10.484 -10.755 6.059 1.00 92.62 87 LYS A N 1
ATOM 691 C CA . LYS A 1 87 ? 11.560 -10.316 5.169 1.00 92.62 87 LYS A CA 1
ATOM 692 C C . LYS A 1 87 ? 11.002 -9.324 4.157 1.00 92.62 87 LYS A C 1
ATOM 694 O O . LYS A 1 87 ? 9.980 -9.602 3.536 1.00 92.62 87 LYS A O 1
ATOM 699 N N . HIS A 1 88 ? 11.718 -8.220 3.935 1.00 93.12 88 HIS A N 1
ATOM 700 C CA . HIS A 1 88 ? 11.257 -7.129 3.070 1.00 93.12 88 HIS A CA 1
ATOM 701 C C . HIS A 1 88 ? 10.795 -7.610 1.693 1.00 93.12 88 HIS A C 1
ATOM 703 O O . HIS A 1 88 ? 9.778 -7.143 1.217 1.00 93.12 88 HIS A O 1
ATOM 709 N N . HIS A 1 89 ? 11.466 -8.595 1.090 1.00 91.94 89 HIS A N 1
ATOM 710 C CA . HIS A 1 89 ? 11.136 -9.110 -0.245 1.00 91.94 89 HIS A CA 1
ATOM 711 C C . HIS A 1 89 ? 9.817 -9.890 -0.363 1.00 91.94 89 HIS A C 1
ATOM 713 O O . HIS A 1 89 ? 9.428 -10.241 -1.478 1.00 91.94 89 HIS A O 1
ATOM 719 N N . ALA A 1 90 ? 9.150 -10.167 0.758 1.00 91.56 90 ALA A N 1
ATOM 720 C CA . ALA A 1 90 ? 7.869 -10.868 0.833 1.00 91.56 90 ALA A CA 1
ATOM 721 C C . ALA A 1 90 ? 6.865 -10.153 1.761 1.00 91.56 90 ALA A C 1
ATOM 723 O O . ALA A 1 90 ? 5.863 -10.737 2.170 1.00 91.56 90 ALA A O 1
ATOM 724 N N . ASP A 1 91 ? 7.138 -8.899 2.127 1.00 96.06 91 ASP A N 1
ATOM 725 C CA . ASP A 1 91 ? 6.377 -8.143 3.122 1.00 96.06 91 ASP A CA 1
ATOM 726 C C . ASP A 1 91 ? 5.100 -7.540 2.521 1.00 96.06 91 ASP A C 1
ATOM 728 O O . ASP A 1 91 ? 5.006 -6.343 2.263 1.00 96.06 91 ASP A O 1
ATOM 732 N N . VAL A 1 92 ? 4.119 -8.404 2.258 1.00 97.31 92 VAL A N 1
ATOM 733 C CA . VAL A 1 92 ? 2.849 -8.064 1.605 1.00 97.31 92 VAL A CA 1
ATOM 734 C C . VAL A 1 92 ? 1.673 -8.638 2.390 1.00 97.31 92 VAL A C 1
ATOM 736 O O . VAL A 1 92 ? 1.680 -9.805 2.781 1.00 97.31 92 VAL A O 1
ATOM 739 N N . ALA A 1 93 ? 0.640 -7.820 2.564 1.00 97.81 93 ALA A N 1
ATOM 740 C CA . ALA A 1 93 ? -0.684 -8.237 2.996 1.00 97.81 93 ALA A CA 1
ATOM 741 C C . ALA A 1 93 ? -1.740 -7.819 1.972 1.00 97.81 93 ALA A C 1
ATOM 743 O O . ALA A 1 93 ? -1.673 -6.720 1.413 1.00 97.81 93 ALA A O 1
ATOM 744 N N . ILE A 1 94 ? -2.717 -8.697 1.756 1.00 98.38 94 ILE A N 1
ATOM 745 C CA . ILE A 1 94 ? -3.844 -8.493 0.847 1.00 98.38 94 ILE A CA 1
ATOM 746 C C . ILE A 1 94 ? -5.133 -8.787 1.604 1.00 98.38 94 ILE A C 1
ATOM 748 O O . ILE A 1 94 ? -5.231 -9.787 2.314 1.00 98.38 94 ILE A O 1
ATOM 752 N N . ILE A 1 95 ? -6.111 -7.905 1.437 1.00 97.94 95 ILE A N 1
ATOM 753 C CA . ILE A 1 95 ? -7.439 -8.016 2.030 1.00 97.94 95 ILE A CA 1
ATOM 754 C C . ILE A 1 95 ? -8.435 -7.746 0.906 1.00 97.94 95 ILE A C 1
ATOM 756 O O . ILE A 1 95 ? -8.473 -6.636 0.372 1.00 97.94 95 ILE A O 1
ATOM 760 N N . GLU A 1 96 ? -9.202 -8.757 0.508 1.00 97.88 96 GLU A N 1
ATOM 761 C CA . GLU A 1 96 ? -10.334 -8.543 -0.394 1.00 97.88 96 GLU A CA 1
ATOM 762 C C . GLU A 1 96 ? -11.480 -7.923 0.400 1.00 97.88 96 GLU A C 1
ATOM 764 O O . GLU A 1 96 ? -11.862 -8.454 1.437 1.00 97.88 96 GLU A O 1
ATOM 769 N N . ILE A 1 97 ? -12.025 -6.811 -0.091 1.00 96.19 97 ILE A N 1
ATOM 770 C CA . ILE A 1 97 ? -13.129 -6.109 0.559 1.00 96.19 97 ILE A CA 1
ATOM 771 C C . ILE A 1 97 ? -14.348 -6.037 -0.351 1.00 96.19 97 ILE A C 1
ATOM 773 O O . ILE A 1 97 ? -14.253 -5.912 -1.577 1.00 96.19 97 ILE A O 1
ATOM 777 N N . ARG A 1 98 ? -15.526 -6.012 0.267 1.00 93.31 98 ARG A N 1
ATOM 778 C CA . ARG A 1 98 ? -16.765 -5.646 -0.421 1.00 93.31 98 ARG A CA 1
ATOM 779 C C . ARG A 1 98 ? -16.999 -4.163 -0.240 1.00 93.31 98 ARG A C 1
ATOM 781 O O . ARG A 1 98 ? -17.475 -3.727 0.798 1.00 93.31 98 ARG A O 1
ATOM 788 N N . ILE A 1 99 ? -16.702 -3.372 -1.266 1.00 90.69 99 ILE A N 1
ATOM 789 C CA . ILE A 1 99 ? -16.752 -1.907 -1.155 1.00 90.69 99 ILE A CA 1
ATOM 790 C C . ILE A 1 99 ? -18.118 -1.362 -0.695 1.00 90.69 99 ILE A C 1
ATOM 792 O O . ILE A 1 99 ? -18.168 -0.333 -0.037 1.00 90.69 99 ILE A O 1
ATOM 796 N N . SER A 1 100 ? -19.221 -2.070 -0.970 1.00 89.62 100 SER A N 1
ATOM 797 C CA . SER A 1 100 ? -20.566 -1.720 -0.488 1.00 89.62 100 SER A CA 1
ATOM 798 C C . SER A 1 100 ? -20.727 -1.793 1.033 1.00 89.62 100 SER A C 1
ATOM 800 O O . SER A 1 100 ? -21.620 -1.155 1.579 1.00 89.62 100 SER A O 1
ATOM 802 N N . GLU A 1 101 ? -19.888 -2.571 1.716 1.00 89.50 101 GLU A N 1
ATOM 803 C CA . GLU A 1 101 ? -19.855 -2.689 3.180 1.00 89.50 101 GLU A CA 1
ATOM 804 C C . GLU A 1 101 ? -19.009 -1.567 3.819 1.00 89.50 101 GLU A C 1
ATOM 806 O O . GLU A 1 101 ? -19.020 -1.384 5.035 1.00 89.50 101 GLU A O 1
ATOM 811 N N . TYR A 1 102 ? -18.338 -0.754 2.993 1.00 89.56 102 TYR A N 1
ATOM 812 C CA . TYR A 1 102 ? -17.557 0.407 3.400 1.00 89.56 102 TYR A CA 1
ATOM 813 C C . TYR A 1 102 ? -18.264 1.700 2.971 1.00 89.56 102 TYR A C 1
ATOM 815 O O . TYR A 1 102 ? -18.004 2.210 1.881 1.00 89.56 102 TYR A O 1
ATOM 823 N N . PRO A 1 103 ? -19.117 2.295 3.825 1.00 79.88 103 PRO A N 1
ATOM 824 C CA . PRO A 1 103 ? -20.036 3.370 3.429 1.00 79.88 103 PRO A CA 1
ATOM 825 C C . PRO A 1 103 ? -19.347 4.629 2.890 1.00 79.88 103 PRO A C 1
ATOM 827 O O . PRO A 1 103 ? -19.961 5.414 2.173 1.00 79.88 103 PRO A O 1
ATOM 830 N N . ASN A 1 104 ? -18.070 4.816 3.220 1.00 81.88 104 ASN A N 1
ATOM 831 C CA . ASN A 1 104 ? -17.314 6.005 2.848 1.00 81.88 104 ASN A CA 1
ATOM 832 C C . ASN A 1 104 ? -16.273 5.729 1.748 1.00 81.88 104 ASN A C 1
ATOM 834 O O . ASN A 1 104 ? -15.569 6.645 1.322 1.00 81.88 104 ASN A O 1
ATOM 838 N N . LEU A 1 105 ? -16.165 4.483 1.278 1.00 87.00 105 LEU A N 1
ATOM 839 C CA . LEU A 1 105 ? -15.357 4.151 0.112 1.00 87.00 105 LEU A CA 1
ATOM 840 C C . LEU A 1 105 ? -16.214 4.216 -1.149 1.00 87.00 105 LEU A C 1
ATOM 842 O O . LEU A 1 105 ? -17.309 3.669 -1.225 1.00 87.00 105 LEU A O 1
ATOM 846 N N . ASN A 1 106 ? -15.682 4.864 -2.174 1.00 82.75 106 ASN A N 1
ATOM 847 C CA . ASN A 1 106 ? -16.272 4.922 -3.500 1.00 82.75 106 ASN A CA 1
ATOM 848 C C . ASN A 1 106 ? -15.431 4.092 -4.473 1.00 82.75 106 ASN A C 1
ATOM 850 O O . ASN A 1 106 ? -14.207 4.128 -4.438 1.00 82.75 106 ASN A O 1
ATOM 854 N N . GLN A 1 107 ? -16.072 3.412 -5.421 1.00 84.38 107 GLN A N 1
ATOM 855 C CA . GLN A 1 107 ? -15.396 2.655 -6.479 1.00 84.38 107 GLN A CA 1
ATOM 856 C C . GLN A 1 107 ? -14.386 3.499 -7.270 1.00 84.38 107 GLN A C 1
ATOM 858 O O . GLN A 1 107 ? -13.356 2.987 -7.697 1.00 84.38 107 GLN A O 1
ATOM 863 N N . LYS A 1 108 ? -14.648 4.806 -7.422 1.00 86.12 108 LYS A N 1
ATOM 864 C CA . LYS A 1 108 ? -13.736 5.755 -8.091 1.00 86.12 108 LYS A CA 1
ATOM 865 C C . LYS A 1 108 ? -12.447 6.035 -7.312 1.00 86.12 108 LYS A C 1
ATOM 867 O O . LYS A 1 108 ? -11.534 6.638 -7.860 1.00 86.12 108 LYS A O 1
ATOM 872 N N . GLN A 1 109 ? -12.394 5.638 -6.044 1.00 89.62 109 GLN A N 1
ATOM 873 C CA . GLN A 1 109 ? -11.219 5.748 -5.190 1.00 89.62 109 GLN A CA 1
ATOM 874 C C . GLN A 1 109 ? -10.326 4.505 -5.270 1.00 89.62 109 GLN A C 1
ATOM 876 O O . GLN A 1 109 ? -9.316 4.434 -4.594 1.00 89.62 109 GLN A O 1
ATOM 881 N N . ALA A 1 110 ? -10.656 3.503 -6.081 1.00 93.75 110 ALA A N 1
ATOM 882 C CA . ALA A 1 110 ? -9.758 2.382 -6.314 1.00 93.75 110 ALA A CA 1
ATOM 883 C C . ALA A 1 110 ? -8.872 2.650 -7.536 1.00 93.75 110 ALA A C 1
ATOM 885 O O . ALA A 1 110 ? -9.351 3.129 -8.565 1.00 93.75 110 ALA A O 1
ATOM 886 N N . ILE A 1 111 ? -7.587 2.302 -7.455 1.00 95.19 111 ILE A N 1
ATOM 887 C CA . ILE A 1 111 ? -6.698 2.373 -8.613 1.00 95.19 111 ILE A CA 1
ATOM 888 C C . ILE A 1 111 ? -6.975 1.189 -9.547 1.00 95.19 111 ILE A C 1
ATOM 890 O O . ILE A 1 111 ? -6.944 0.027 -9.136 1.00 95.19 111 ILE A O 1
ATOM 894 N N . ASN A 1 112 ? -7.267 1.472 -10.816 1.00 94.31 112 ASN A N 1
ATOM 895 C CA . ASN A 1 112 ? -7.500 0.432 -11.818 1.00 94.31 112 ASN A CA 1
ATOM 896 C C . ASN A 1 112 ? -6.184 -0.219 -12.259 1.00 94.31 112 ASN A C 1
ATOM 898 O O . ASN A 1 112 ? -5.140 0.434 -12.320 1.00 94.31 112 ASN A O 1
ATOM 902 N N . LEU A 1 113 ? -6.255 -1.482 -12.690 1.00 94.44 113 LEU A N 1
ATOM 903 C CA . LEU A 1 113 ? -5.114 -2.240 -13.227 1.00 94.44 113 LEU A CA 1
ATOM 904 C C . LEU A 1 113 ? -4.363 -1.567 -14.386 1.00 94.44 113 LEU A C 1
ATOM 906 O O . LEU A 1 113 ? -3.214 -1.920 -14.658 1.00 94.44 113 LEU A O 1
ATOM 910 N N . GLU A 1 114 ? -4.983 -0.636 -15.108 1.00 92.94 114 GLU A N 1
ATOM 911 C CA . GLU A 1 114 ? -4.300 0.131 -16.152 1.00 92.94 114 GLU A CA 1
ATOM 912 C C . GLU A 1 114 ? -3.191 1.020 -15.573 1.00 92.94 114 GLU A C 1
ATOM 914 O O . GLU A 1 114 ? -2.149 1.169 -16.203 1.00 92.94 114 GLU A O 1
ATOM 919 N N . TYR A 1 115 ? -3.358 1.527 -14.350 1.00 94.88 115 TYR A N 1
ATOM 920 C CA . TYR A 1 115 ? -2.378 2.342 -13.629 1.00 94.88 115 TYR A CA 1
ATOM 921 C C . TYR A 1 115 ? -1.437 1.506 -12.753 1.00 94.88 115 TYR A C 1
ATOM 923 O O . TYR A 1 115 ? -0.623 2.063 -12.025 1.00 94.88 115 TYR A O 1
ATOM 931 N N . VAL A 1 116 ? -1.516 0.176 -12.810 1.00 96.50 116 VAL A N 1
ATOM 932 C CA . VAL A 1 116 ? -0.649 -0.723 -12.042 1.00 96.50 116 VAL A CA 1
ATOM 933 C C . VAL A 1 116 ? 0.369 -1.376 -12.973 1.00 96.50 116 VAL A C 1
ATOM 935 O O . VAL A 1 116 ? 0.017 -1.932 -14.022 1.00 96.50 116 VAL A O 1
ATOM 938 N N . ALA A 1 117 ? 1.648 -1.296 -12.603 1.00 95.69 117 ALA A N 1
ATOM 939 C CA . ALA A 1 117 ? 2.724 -1.931 -13.346 1.00 95.69 117 ALA A CA 1
ATOM 940 C C . ALA A 1 117 ? 2.617 -3.459 -13.271 1.00 95.69 117 ALA A C 1
ATOM 942 O O . ALA A 1 117 ? 2.336 -4.035 -12.224 1.00 95.69 117 ALA A O 1
ATOM 943 N N . LYS A 1 118 ? 2.849 -4.117 -14.408 1.00 94.00 118 LYS A N 1
ATOM 944 C CA . LYS A 1 118 ? 2.785 -5.583 -14.530 1.00 94.00 118 LYS A CA 1
ATOM 945 C C . LYS A 1 118 ? 4.170 -6.215 -14.705 1.00 94.00 118 LYS A C 1
ATOM 947 O O . LYS A 1 118 ? 4.326 -7.401 -14.444 1.00 94.00 118 LYS A O 1
ATOM 952 N N . SER A 1 119 ? 5.159 -5.418 -15.120 1.00 91.12 119 SER A N 1
ATOM 953 C CA . SER A 1 119 ? 6.551 -5.837 -15.317 1.00 91.12 119 SER A CA 1
ATOM 954 C C . SER A 1 119 ? 7.315 -5.940 -13.992 1.00 91.12 119 SER A C 1
ATOM 956 O O . SER A 1 119 ? 6.958 -5.297 -13.002 1.00 91.12 119 SER A O 1
ATOM 958 N N . LEU A 1 120 ? 8.381 -6.745 -13.990 1.00 89.75 120 LEU A N 1
ATOM 959 C CA . LEU A 1 120 ? 9.409 -6.723 -12.948 1.00 89.75 120 LEU A CA 1
ATOM 960 C C . LEU A 1 120 ? 10.375 -5.558 -13.127 1.00 89.75 120 LEU A C 1
ATOM 962 O O . LEU A 1 120 ? 10.796 -4.992 -12.122 1.00 89.75 120 LEU A O 1
ATOM 966 N N . ASP A 1 121 ? 10.712 -5.202 -14.366 1.00 90.31 121 ASP A N 1
ATOM 967 C CA . ASP A 1 121 ? 11.515 -4.013 -14.614 1.00 90.31 121 ASP A CA 1
ATOM 968 C C . ASP A 1 121 ? 10.636 -2.777 -14.447 1.00 90.31 121 ASP A C 1
ATOM 970 O O . ASP A 1 121 ? 9.702 -2.509 -15.213 1.00 90.31 121 ASP A O 1
ATOM 974 N N . VAL A 1 122 ? 10.914 -2.057 -13.368 1.00 90.44 122 VAL A N 1
ATOM 975 C CA . VAL A 1 122 ? 10.250 -0.807 -13.023 1.00 90.44 122 VAL A CA 1
ATOM 976 C C . VAL A 1 122 ? 11.238 0.354 -12.996 1.00 90.44 122 VAL A C 1
ATOM 978 O O . VAL A 1 122 ? 10.806 1.477 -12.760 1.00 90.44 122 VAL A O 1
ATOM 981 N N . ILE A 1 123 ? 12.526 0.116 -13.252 1.00 91.88 123 ILE A N 1
ATOM 982 C CA . ILE A 1 123 ? 13.560 1.153 -13.225 1.00 91.88 123 ILE A CA 1
ATOM 983 C C . ILE A 1 123 ? 13.741 1.765 -14.609 1.00 91.88 123 ILE A C 1
ATOM 985 O O . ILE A 1 123 ? 13.869 2.987 -14.708 1.00 91.88 123 ILE A O 1
ATOM 989 N N . GLU A 1 124 ? 13.681 0.948 -15.661 1.00 87.75 124 GLU A N 1
ATOM 990 C CA . GLU A 1 124 ? 13.781 1.431 -17.035 1.00 87.75 124 GLU A CA 1
ATOM 991 C C . GLU A 1 124 ? 12.682 2.467 -17.352 1.00 87.75 124 GLU A C 1
ATOM 993 O O . GLU A 1 124 ? 11.554 2.422 -16.824 1.00 87.75 124 GLU A O 1
ATOM 998 N N . ASP A 1 125 ? 13.046 3.448 -18.181 1.00 87.06 125 ASP A N 1
ATOM 999 C CA . ASP A 1 125 ? 12.213 4.578 -18.605 1.00 87.06 125 ASP A CA 1
ATOM 1000 C C . ASP A 1 125 ? 11.605 5.401 -17.453 1.00 87.06 125 ASP A C 1
ATOM 1002 O O . ASP A 1 125 ? 10.529 5.986 -17.597 1.00 87.06 125 ASP A O 1
ATOM 1006 N N . SER A 1 126 ? 12.248 5.440 -16.282 1.00 89.25 126 SER A N 1
ATOM 1007 C CA . SER A 1 126 ? 11.796 6.250 -15.145 1.00 89.25 126 SER A CA 1
ATOM 1008 C C . SER A 1 126 ? 12.362 7.668 -15.192 1.00 89.25 126 SER A C 1
ATOM 1010 O O . SER A 1 126 ? 13.575 7.866 -15.201 1.00 89.25 126 SER A O 1
ATOM 1012 N N . LEU A 1 127 ? 11.490 8.673 -15.104 1.00 89.44 127 LEU A N 1
ATOM 1013 C CA . LEU A 1 127 ? 11.902 10.046 -14.777 1.00 89.44 127 LEU A CA 1
ATOM 1014 C C . LEU A 1 127 ? 12.202 10.241 -13.298 1.00 89.44 127 LEU A C 1
ATOM 1016 O O . LEU A 1 127 ? 12.875 11.194 -12.904 1.00 89.44 127 LEU A O 1
ATOM 1020 N N . GLY A 1 128 ? 11.613 9.384 -12.477 1.00 92.50 128 GLY A N 1
ATOM 1021 C CA . GLY A 1 128 ? 11.566 9.532 -11.044 1.00 92.50 128 GLY A CA 1
ATOM 1022 C C . GLY A 1 128 ? 10.413 8.743 -10.450 1.00 92.50 128 GLY A C 1
ATOM 1023 O O . GLY A 1 128 ? 9.479 8.300 -11.128 1.00 92.50 128 GLY A O 1
ATOM 1024 N N . PHE A 1 129 ? 10.503 8.595 -9.140 1.00 95.38 129 PHE A N 1
ATOM 1025 C CA . PHE A 1 129 ? 9.536 7.891 -8.328 1.00 95.38 129 PHE A CA 1
ATOM 1026 C C . PHE A 1 129 ? 8.861 8.848 -7.360 1.00 95.38 129 PHE A C 1
ATOM 1028 O O . PHE A 1 129 ? 9.418 9.878 -6.990 1.00 95.38 129 PHE A O 1
ATOM 1035 N N . ILE A 1 130 ? 7.668 8.484 -6.912 1.00 95.25 130 ILE A N 1
ATOM 1036 C CA . ILE A 1 130 ? 6.950 9.175 -5.852 1.00 95.25 130 ILE A CA 1
ATOM 1037 C C . ILE A 1 130 ? 6.662 8.157 -4.755 1.00 95.25 130 ILE A C 1
ATOM 1039 O O . ILE A 1 130 ? 5.946 7.185 -4.982 1.00 95.25 130 ILE A O 1
ATOM 1043 N N . VAL A 1 131 ? 7.207 8.378 -3.563 1.00 95.69 131 VAL A N 1
ATOM 1044 C CA . VAL A 1 131 ? 6.896 7.602 -2.359 1.00 95.69 131 VAL A CA 1
ATOM 1045 C C . VAL A 1 131 ? 5.803 8.319 -1.589 1.00 95.69 131 VAL A C 1
ATOM 1047 O O . VAL A 1 131 ? 5.896 9.519 -1.319 1.00 95.69 131 VAL A O 1
ATOM 1050 N N . THR A 1 132 ? 4.760 7.578 -1.237 1.00 95.69 132 THR A N 1
ATOM 1051 C CA . THR A 1 132 ? 3.561 8.143 -0.622 1.00 95.69 132 THR A CA 1
ATOM 1052 C C . THR A 1 132 ? 3.132 7.336 0.587 1.00 95.69 132 THR A C 1
ATOM 1054 O O . THR A 1 132 ? 3.405 6.143 0.679 1.00 95.69 132 THR A O 1
ATOM 1057 N N . GLY A 1 133 ? 2.504 8.004 1.549 1.00 96.06 133 GLY A N 1
ATOM 1058 C CA . GLY A 1 133 ? 1.990 7.359 2.751 1.00 96.06 133 GLY A CA 1
ATOM 1059 C C . GLY A 1 133 ? 1.625 8.353 3.841 1.00 96.06 133 GLY A C 1
ATOM 1060 O O . GLY A 1 133 ? 1.895 9.552 3.734 1.00 96.06 133 GLY A O 1
ATOM 1061 N N . TYR A 1 134 ? 1.018 7.861 4.913 1.00 96.31 134 TYR A N 1
ATOM 1062 C CA . TYR A 1 134 ? 0.590 8.678 6.043 1.00 96.31 134 TYR A CA 1
ATOM 1063 C C . TYR A 1 134 ? 1.613 8.569 7.177 1.00 96.31 134 TYR A C 1
ATOM 1065 O O . TYR A 1 134 ? 1.664 7.559 7.865 1.00 96.31 134 TYR A O 1
ATOM 1073 N N . PRO A 1 135 ? 2.459 9.579 7.429 1.00 94.75 135 PRO A N 1
ATOM 1074 C CA . PRO A 1 135 ? 3.406 9.486 8.531 1.00 94.75 135 PRO A CA 1
ATOM 1075 C C . PRO A 1 135 ? 2.714 9.724 9.875 1.00 94.75 135 PRO A C 1
ATOM 1077 O O . PRO A 1 135 ? 1.962 10.693 10.039 1.00 94.75 135 PRO A O 1
ATOM 1080 N N . SER A 1 136 ? 3.031 8.918 10.886 1.00 93.81 136 SER A N 1
ATOM 1081 C CA . SER A 1 136 ? 2.467 9.044 12.236 1.00 93.81 136 SER A CA 1
ATOM 1082 C C . SER A 1 136 ? 2.786 10.407 12.861 1.00 93.81 136 SER A C 1
ATOM 1084 O O . SER A 1 136 ? 1.997 10.930 13.645 1.00 93.81 136 SER A O 1
ATOM 1086 N N . SER A 1 137 ? 3.895 11.050 12.470 1.00 91.38 137 SER A N 1
ATOM 1087 C CA . SER A 1 137 ? 4.260 12.391 12.948 1.00 91.38 137 SER A CA 1
ATOM 1088 C C . SER A 1 137 ? 3.253 13.481 12.561 1.00 91.38 137 SER A C 1
ATOM 1090 O O . SER A 1 137 ? 3.067 14.409 13.349 1.00 91.38 137 SER A O 1
ATOM 1092 N N . LYS A 1 138 ? 2.589 13.362 11.401 1.00 91.19 138 LYS A N 1
ATOM 1093 C CA . LYS A 1 138 ? 1.545 14.293 10.928 1.00 91.19 138 LYS A CA 1
ATOM 1094 C C . LYS A 1 138 ? 0.131 13.871 11.348 1.00 91.19 138 LYS A C 1
ATOM 1096 O O . LYS A 1 138 ? -0.802 14.652 11.200 1.00 91.19 138 LYS A O 1
ATOM 1101 N N . ASN A 1 139 ? -0.016 12.658 11.881 1.00 92.50 139 ASN A N 1
ATOM 1102 C CA . ASN A 1 139 ? -1.296 11.984 12.101 1.00 92.50 139 ASN A CA 1
ATOM 1103 C C . ASN A 1 139 ? -1.480 11.512 13.556 1.00 92.50 139 ASN A C 1
ATOM 1105 O O . ASN A 1 139 ? -2.203 10.558 13.830 1.00 92.50 139 ASN A O 1
ATOM 1109 N N . LYS A 1 140 ? -0.853 12.205 14.516 1.00 88.56 140 LYS A N 1
ATOM 1110 C CA . LYS A 1 140 ? -0.957 11.907 15.961 1.00 88.56 140 LYS A CA 1
ATOM 1111 C C . LYS A 1 140 ? -2.381 12.029 16.517 1.00 88.56 140 LYS A C 1
ATOM 1113 O O . LYS A 1 140 ? -2.667 11.524 17.596 1.00 88.56 140 LYS A O 1
ATOM 1118 N N . HIS A 1 141 ? -3.261 12.709 15.788 1.00 83.38 141 HIS A N 1
ATOM 1119 C CA . HIS A 1 141 ? -4.649 12.967 16.160 1.00 83.38 141 HIS A CA 1
ATOM 1120 C C . HIS A 1 141 ? -5.612 11.929 15.579 1.00 83.38 141 HIS A C 1
ATOM 1122 O O . HIS A 1 141 ? -6.761 12.255 15.322 1.00 83.38 141 HIS A O 1
ATOM 1128 N N . ALA A 1 142 ? -5.173 10.685 15.365 1.00 87.00 142 ALA A N 1
ATOM 1129 C CA . ALA A 1 142 ? -6.035 9.632 14.827 1.00 87.00 142 ALA A CA 1
ATOM 1130 C C . ALA A 1 142 ? -7.336 9.447 15.636 1.00 87.00 142 ALA A C 1
ATOM 1132 O O . ALA A 1 142 ? -8.352 9.057 15.072 1.00 87.00 142 ALA A O 1
ATOM 1133 N N . GLY A 1 143 ? -7.340 9.769 16.935 1.00 83.06 143 GLY A N 1
ATOM 1134 C CA . GLY A 1 143 ? -8.542 9.727 17.774 1.00 83.06 143 GLY A CA 1
ATOM 1135 C C . GLY A 1 143 ? -9.506 10.911 17.622 1.00 83.06 143 GLY A C 1
ATOM 1136 O O . GLY A 1 143 ? -10.625 10.823 18.112 1.00 83.06 143 GLY A O 1
ATOM 1137 N N . ASP A 1 144 ? -9.102 11.996 16.961 1.00 85.25 144 ASP A N 1
ATOM 1138 C CA . ASP A 1 144 ? -9.952 13.161 16.706 1.00 85.25 144 ASP A CA 1
ATOM 1139 C C . ASP A 1 144 ? -10.736 12.953 15.404 1.00 85.25 144 ASP A C 1
ATOM 1141 O O . ASP A 1 144 ? -10.172 12.948 14.309 1.00 85.25 144 ASP A O 1
ATOM 1145 N N . VAL A 1 145 ? -12.051 12.773 15.529 1.00 79.75 145 VAL A N 1
ATOM 1146 C C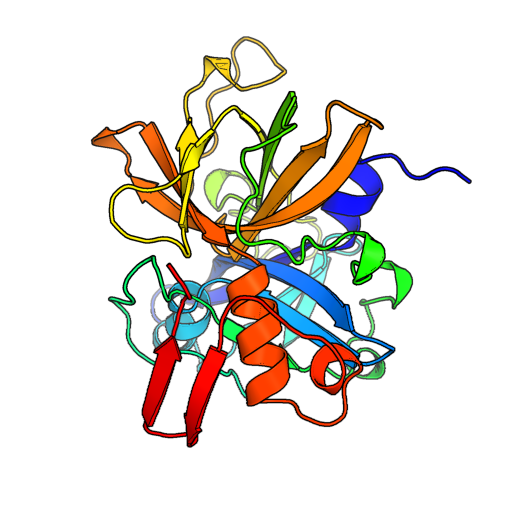A . VAL A 1 145 ? -12.961 12.520 14.400 1.00 79.75 145 VAL A CA 1
ATOM 1147 C C . VAL A 1 145 ? -13.129 13.725 13.471 1.00 79.75 145 VAL A C 1
ATOM 1149 O O . VAL A 1 145 ? -13.590 13.560 12.349 1.00 79.75 145 VAL A O 1
ATOM 1152 N N . THR A 1 146 ? -12.737 14.928 13.900 1.00 81.50 146 THR A N 1
ATOM 1153 C CA . THR A 1 146 ? -12.826 16.150 13.081 1.00 81.50 146 THR A CA 1
ATOM 1154 C C . THR A 1 146 ? -11.615 16.345 12.172 1.00 81.50 146 THR A C 1
ATOM 1156 O O . THR A 1 146 ? -11.624 17.193 11.275 1.00 81.50 146 THR A O 1
ATOM 1159 N N . LYS A 1 147 ? -10.536 15.588 12.404 1.00 85.88 147 LYS A N 1
ATOM 1160 C CA . LYS A 1 147 ? -9.293 15.708 11.646 1.00 85.88 147 LYS A CA 1
ATOM 1161 C C . LYS A 1 147 ? -9.265 14.687 10.522 1.00 85.88 147 LYS A C 1
ATOM 1163 O O . LYS A 1 147 ? -9.526 13.506 10.718 1.00 85.88 147 LYS A O 1
ATOM 1168 N N . LYS A 1 148 ? -8.866 15.156 9.344 1.00 90.38 148 LYS A N 1
ATOM 1169 C CA . LYS A 1 148 ? -8.556 14.298 8.203 1.00 90.38 148 LYS A CA 1
ATOM 1170 C C . LYS A 1 148 ? -7.085 13.881 8.256 1.00 90.38 148 LYS A C 1
ATOM 1172 O O . LYS A 1 148 ? -6.245 14.693 8.670 1.00 90.38 148 LYS A O 1
ATOM 1177 N N . PRO A 1 149 ? -6.756 12.650 7.845 1.00 92.62 149 PRO A N 1
ATOM 1178 C CA . PRO A 1 149 ? -5.377 12.215 7.764 1.00 92.62 149 PRO A CA 1
ATOM 1179 C C . PRO A 1 149 ? -4.612 12.997 6.690 1.00 92.62 149 PRO A C 1
ATOM 1181 O O . PRO A 1 149 ? -5.149 13.350 5.642 1.00 92.62 149 PRO A O 1
ATOM 1184 N N . LYS A 1 150 ? -3.329 13.251 6.945 1.00 93.00 150 LYS A N 1
ATOM 1185 C CA . LYS A 1 150 ? -2.429 13.983 6.048 1.00 93.00 150 LYS A CA 1
ATOM 1186 C C . LYS A 1 150 ? -1.410 13.035 5.434 1.00 93.00 150 LYS A C 1
ATOM 1188 O O . LYS A 1 150 ? -0.585 12.471 6.161 1.00 93.00 150 LYS A O 1
ATOM 1193 N N . MET A 1 151 ? -1.460 12.889 4.114 1.00 93.31 151 MET A N 1
ATOM 1194 C CA . MET A 1 151 ? -0.463 12.136 3.358 1.00 93.31 151 MET A CA 1
ATOM 1195 C C . MET A 1 151 ? 0.821 12.962 3.200 1.00 93.31 151 MET A C 1
ATOM 1197 O O . MET A 1 151 ? 0.803 14.194 3.235 1.00 93.31 151 MET A O 1
ATOM 1201 N N . SER A 1 152 ? 1.952 12.284 3.051 1.00 92.06 152 SER A N 1
ATOM 1202 C CA . SER A 1 152 ? 3.175 12.870 2.511 1.00 92.06 152 SER A CA 1
ATOM 1203 C C . SER A 1 152 ? 3.455 12.297 1.134 1.00 92.06 152 SER A C 1
ATOM 1205 O O . SER A 1 152 ? 3.283 11.099 0.919 1.00 92.06 152 SER A O 1
ATOM 1207 N N . VAL A 1 153 ? 3.927 13.162 0.245 1.00 91.75 153 VAL A N 1
ATOM 1208 C CA . VAL A 1 153 ? 4.308 12.848 -1.129 1.00 91.75 153 VAL A CA 1
ATOM 1209 C C . VAL A 1 153 ? 5.771 13.246 -1.285 1.00 91.75 153 VAL A C 1
ATOM 1211 O O . VAL A 1 153 ? 6.139 14.370 -0.945 1.00 91.75 153 VAL A O 1
ATOM 1214 N N . ILE A 1 154 ? 6.618 12.305 -1.699 1.00 91.50 154 ILE A N 1
ATOM 1215 C CA . ILE A 1 154 ? 8.073 12.481 -1.743 1.00 91.50 154 ILE A CA 1
ATOM 1216 C C . ILE A 1 154 ? 8.562 12.043 -3.117 1.00 91.50 154 ILE A C 1
ATOM 1218 O O . ILE A 1 154 ? 8.495 10.859 -3.441 1.00 91.50 154 ILE A O 1
ATOM 1222 N N . THR A 1 155 ? 9.061 12.984 -3.911 1.00 91.06 155 THR A N 1
ATOM 1223 C CA . THR A 1 155 ? 9.636 12.691 -5.228 1.00 91.06 155 THR A CA 1
ATOM 1224 C C . THR A 1 155 ? 11.088 12.283 -5.063 1.00 91.06 155 THR A C 1
ATOM 1226 O O . THR A 1 155 ? 11.846 12.983 -4.408 1.00 91.06 155 THR A O 1
ATOM 1229 N N . THR A 1 156 ? 11.489 11.158 -5.639 1.00 92.75 156 THR A N 1
ATOM 1230 C CA . THR A 1 156 ? 12.810 10.579 -5.408 1.00 92.75 156 THR A CA 1
ATOM 1231 C C . THR A 1 156 ? 13.327 9.798 -6.615 1.00 92.75 156 THR A C 1
ATOM 1233 O O . THR A 1 156 ? 12.644 9.648 -7.630 1.00 92.75 156 THR A O 1
ATOM 1236 N N . LYS A 1 157 ? 14.556 9.3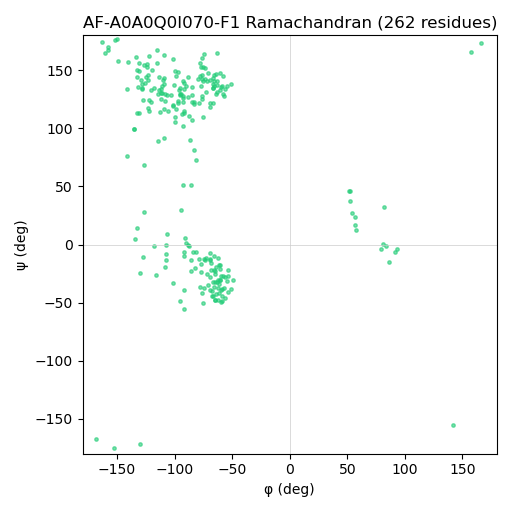00 -6.509 1.00 92.44 157 LYS A N 1
ATOM 1237 C CA . LYS A 1 157 ? 15.167 8.349 -7.438 1.00 92.44 157 LYS A CA 1
ATOM 1238 C C . LYS A 1 157 ? 15.292 6.988 -6.764 1.00 92.44 157 LYS A C 1
ATOM 1240 O O . LYS A 1 157 ? 15.174 6.866 -5.546 1.00 92.44 157 LYS A O 1
ATOM 1245 N N . GLY A 1 158 ? 15.500 5.955 -7.565 1.00 92.69 158 GLY A N 1
ATOM 1246 C CA . GLY A 1 158 ? 15.662 4.604 -7.056 1.00 92.69 158 GLY A CA 1
ATOM 1247 C C . GLY A 1 158 ? 16.289 3.673 -8.071 1.00 92.69 158 GLY A C 1
ATOM 1248 O O . GLY A 1 158 ? 16.513 4.044 -9.223 1.00 92.69 158 GLY A O 1
ATOM 1249 N N . GLY A 1 159 ? 16.561 2.462 -7.610 1.00 93.56 159 GLY A N 1
ATOM 1250 C CA . GLY A 1 159 ? 17.136 1.386 -8.397 1.00 93.56 159 GLY A CA 1
ATOM 1251 C C . GLY A 1 159 ? 16.711 0.022 -7.867 1.00 93.56 159 GLY A C 1
ATOM 1252 O O . GLY A 1 159 ? 16.029 -0.093 -6.846 1.00 93.56 159 GLY A O 1
ATOM 1253 N N . GLU A 1 160 ? 17.124 -1.020 -8.577 1.00 91.81 160 GLU A N 1
ATOM 1254 C CA . GLU A 1 160 ? 16.907 -2.403 -8.160 1.00 91.81 160 GLU A CA 1
ATOM 1255 C C . GLU A 1 160 ? 17.634 -2.710 -6.846 1.00 91.81 160 GLU A C 1
ATOM 1257 O O . GLU A 1 160 ? 18.777 -2.290 -6.630 1.00 91.81 160 GLU A O 1
ATOM 1262 N N . SER A 1 161 ? 16.988 -3.480 -5.968 1.00 88.38 161 SER A N 1
ATOM 1263 C CA . SER A 1 161 ? 17.651 -3.993 -4.771 1.00 88.38 161 SER A CA 1
ATOM 1264 C C . SER A 1 161 ? 18.661 -5.075 -5.135 1.00 88.38 161 SER A C 1
ATOM 1266 O O . SER A 1 161 ? 18.400 -5.964 -5.949 1.00 88.38 161 SER A O 1
ATOM 1268 N N . LYS A 1 162 ? 19.811 -5.079 -4.457 1.00 81.06 162 LYS A N 1
ATOM 1269 C CA . LYS A 1 162 ? 20.798 -6.148 -4.640 1.00 81.06 162 LYS A CA 1
ATOM 1270 C C . LYS A 1 162 ? 20.270 -7.462 -4.059 1.00 81.06 162 LYS A C 1
ATOM 1272 O O . LYS A 1 162 ? 19.993 -7.553 -2.867 1.00 81.06 162 LYS A O 1
ATOM 1277 N N . GLY A 1 163 ? 20.181 -8.492 -4.898 1.00 80.19 163 GLY A N 1
ATOM 1278 C CA . GLY A 1 163 ? 19.891 -9.868 -4.477 1.00 80.19 163 GLY A CA 1
ATOM 1279 C C . GLY A 1 163 ? 18.413 -10.216 -4.277 1.00 80.19 163 GLY A C 1
ATOM 1280 O O . GLY A 1 163 ? 18.121 -11.372 -3.982 1.00 80.19 163 GLY A O 1
ATOM 1281 N N . TYR A 1 164 ? 17.486 -9.271 -4.469 1.00 87.81 164 TYR A N 1
ATOM 1282 C CA . TYR A 1 164 ? 16.046 -9.521 -4.341 1.00 87.81 164 TYR A CA 1
ATOM 1283 C C . TYR A 1 164 ? 15.278 -8.880 -5.507 1.00 87.81 164 TYR A C 1
ATOM 1285 O O . TYR A 1 164 ? 14.979 -7.690 -5.460 1.00 87.81 164 TYR A O 1
ATOM 1293 N N . PRO A 1 165 ? 14.908 -9.650 -6.549 1.00 90.69 165 PRO A N 1
ATOM 1294 C CA . PRO A 1 165 ? 14.275 -9.099 -7.753 1.00 90.69 165 PRO A CA 1
ATOM 1295 C C . PRO A 1 165 ? 12.850 -8.573 -7.516 1.00 90.69 165 PRO A C 1
ATOM 1297 O O . PRO A 1 165 ? 12.288 -7.898 -8.377 1.00 90.69 165 PRO A O 1
ATOM 1300 N N . THR A 1 166 ? 12.249 -8.879 -6.362 1.00 93.69 166 THR A N 1
ATOM 1301 C CA . THR A 1 166 ? 10.921 -8.403 -5.955 1.00 93.69 166 THR A CA 1
ATOM 1302 C C . THR A 1 166 ? 10.955 -7.072 -5.212 1.00 93.69 166 THR A C 1
ATOM 1304 O O . THR A 1 166 ? 9.891 -6.584 -4.834 1.00 93.69 166 THR A O 1
ATOM 1307 N N . THR A 1 167 ? 12.126 -6.468 -4.995 1.00 95.81 167 THR A N 1
ATOM 1308 C CA . THR A 1 167 ? 12.240 -5.195 -4.276 1.00 95.81 167 THR A CA 1
ATOM 1309 C C . THR A 1 167 ? 13.007 -4.145 -5.057 1.00 95.81 167 THR A C 1
ATOM 1311 O O . THR A 1 167 ? 13.850 -4.451 -5.894 1.00 95.81 167 THR A O 1
ATOM 1314 N N . ILE A 1 168 ? 12.701 -2.890 -4.750 1.00 96.38 168 ILE A N 1
ATOM 1315 C CA . ILE A 1 168 ? 13.456 -1.721 -5.192 1.00 96.38 168 ILE A CA 1
ATOM 1316 C C . ILE A 1 168 ? 13.890 -0.903 -3.979 1.00 96.38 168 ILE A C 1
ATOM 1318 O O . ILE A 1 168 ? 13.255 -0.937 -2.918 1.00 96.38 168 ILE A O 1
ATOM 1322 N N . GLU A 1 169 ? 14.960 -0.141 -4.156 1.00 96.38 169 GLU A N 1
ATOM 1323 C CA . GLU A 1 169 ? 15.475 0.811 -3.180 1.00 96.38 169 GLU A CA 1
ATOM 1324 C C . GLU A 1 169 ? 15.324 2.231 -3.711 1.00 96.38 169 GLU A C 1
ATOM 1326 O O . GLU A 1 169 ? 15.659 2.523 -4.858 1.00 96.38 169 GLU A O 1
ATOM 1331 N N . LEU A 1 170 ? 14.813 3.115 -2.862 1.00 95.38 170 LEU A N 1
ATOM 1332 C CA . LEU A 1 170 ? 14.497 4.497 -3.194 1.00 95.38 170 LEU A CA 1
ATOM 1333 C C . LEU A 1 170 ? 15.207 5.417 -2.216 1.00 95.38 170 LEU A C 1
ATOM 1335 O O . LEU A 1 170 ? 15.222 5.161 -1.012 1.00 95.38 170 LEU A O 1
ATOM 1339 N N . ASP A 1 171 ? 15.753 6.508 -2.723 1.00 93.56 171 ASP A N 1
ATOM 1340 C CA . ASP A 1 171 ? 16.438 7.496 -1.907 1.00 93.56 171 ASP A CA 1
ATOM 1341 C C . ASP A 1 171 ? 15.462 8.219 -0.958 1.00 93.56 171 ASP A C 1
ATOM 1343 O O . ASP A 1 171 ? 14.310 8.499 -1.301 1.00 93.56 171 ASP A O 1
ATOM 1347 N N . TYR A 1 172 ? 15.914 8.529 0.259 1.00 89.62 172 TYR A N 1
ATOM 1348 C CA . TYR A 1 172 ? 15.102 9.146 1.311 1.00 89.62 172 TYR A CA 1
ATOM 1349 C C . TYR A 1 172 ? 15.901 10.182 2.116 1.00 89.62 172 TYR A C 1
ATOM 1351 O O . TYR A 1 172 ? 16.331 9.946 3.250 1.00 89.62 172 TYR A O 1
ATOM 1359 N N . TYR A 1 173 ? 16.108 11.363 1.527 1.00 82.06 173 TYR A N 1
ATOM 1360 C CA . TYR A 1 173 ? 16.802 12.492 2.163 1.00 82.06 173 TYR A CA 1
ATOM 1361 C C . TYR A 1 173 ? 16.157 13.860 1.855 1.00 82.06 173 TYR A C 1
ATOM 1363 O O . TYR A 1 173 ? 15.415 14.002 0.892 1.00 82.06 173 TYR A O 1
ATOM 1371 N N . ASN A 1 174 ? 16.385 14.863 2.717 1.00 73.00 174 ASN A N 1
ATOM 1372 C CA . ASN A 1 174 ? 15.600 16.116 2.763 1.00 73.00 174 ASN A CA 1
ATOM 1373 C C . ASN A 1 174 ? 15.572 16.919 1.452 1.00 73.00 174 ASN A C 1
ATOM 1375 O O . ASN A 1 174 ? 14.611 17.638 1.207 1.00 73.00 174 ASN A O 1
ATOM 1379 N N . GLU A 1 175 ? 16.599 16.790 0.613 1.00 70.81 175 GLU A N 1
ATOM 1380 C CA . GLU A 1 175 ? 16.704 17.474 -0.687 1.00 70.81 175 GLU A CA 1
ATOM 1381 C C . GLU A 1 175 ? 15.633 17.017 -1.697 1.00 70.81 175 GLU A C 1
ATOM 1383 O O . GLU A 1 175 ? 15.456 17.649 -2.732 1.00 70.81 175 GLU A O 1
ATOM 1388 N N . MET A 1 176 ? 14.901 15.947 -1.374 1.00 69.19 176 MET A N 1
ATOM 1389 C CA . MET A 1 176 ? 13.816 15.365 -2.170 1.00 69.19 176 MET A CA 1
ATOM 1390 C C . MET A 1 176 ? 12.437 15.993 -1.908 1.00 69.19 176 MET A C 1
ATOM 1392 O O . MET A 1 176 ? 11.437 15.596 -2.507 1.00 69.19 176 MET A O 1
ATOM 1396 N N . LEU A 1 177 ? 12.346 16.960 -0.992 1.00 66.56 177 LEU A N 1
ATOM 1397 C CA . LEU A 1 177 ? 11.106 17.689 -0.740 1.00 66.56 177 LEU A CA 1
ATOM 1398 C C . LEU A 1 177 ? 10.963 18.860 -1.712 1.00 66.56 177 LEU A C 1
ATOM 1400 O O . LEU A 1 177 ? 11.902 19.625 -1.918 1.00 66.56 177 LEU A O 1
ATOM 1404 N N . ALA A 1 178 ? 9.759 19.027 -2.265 1.00 65.19 178 ALA A N 1
ATOM 1405 C CA . ALA A 1 178 ? 9.443 20.140 -3.161 1.00 65.19 178 ALA A CA 1
ATOM 1406 C C . ALA A 1 178 ? 9.620 21.513 -2.479 1.00 65.19 178 ALA A C 1
ATOM 1408 O O . ALA A 1 178 ? 9.989 22.491 -3.127 1.00 65.19 178 ALA A O 1
ATOM 1409 N N . GLU A 1 179 ? 9.399 21.581 -1.163 1.00 65.56 179 GLU A N 1
ATOM 1410 C CA . GLU A 1 179 ? 9.542 22.799 -0.367 1.00 65.56 179 GLU A CA 1
ATOM 1411 C C . GLU A 1 179 ? 10.894 22.848 0.360 1.00 65.56 179 GLU A C 1
ATOM 1413 O O . GLU A 1 179 ? 11.187 22.043 1.252 1.00 65.56 179 GLU A O 1
ATOM 1418 N N . LYS A 1 180 ? 11.717 23.848 0.017 1.00 60.44 180 LYS A N 1
ATOM 1419 C CA . LYS A 1 180 ? 12.983 24.125 0.713 1.00 60.44 180 LYS A CA 1
ATOM 1420 C C . LYS A 1 180 ? 12.729 24.450 2.189 1.00 60.44 180 LYS A C 1
ATOM 1422 O O . LYS A 1 180 ? 11.891 25.283 2.513 1.00 60.44 180 LYS A O 1
ATOM 1427 N N . GLY A 1 181 ? 13.507 23.832 3.079 1.00 62.28 181 GLY A N 1
ATOM 1428 C CA . GLY A 1 181 ? 13.428 24.051 4.530 1.00 62.28 181 GLY A CA 1
ATOM 1429 C C . GLY A 1 181 ? 12.486 23.097 5.270 1.00 62.28 181 GLY A C 1
ATOM 1430 O O . GLY A 1 181 ? 12.487 23.079 6.501 1.00 62.28 181 GLY A O 1
ATOM 1431 N N . MET A 1 182 ? 11.732 22.256 4.557 1.00 69.06 182 MET A N 1
ATOM 1432 C CA . MET A 1 182 ? 10.997 21.165 5.185 1.00 69.06 182 MET A CA 1
ATOM 1433 C C . MET A 1 182 ? 11.928 20.006 5.570 1.00 69.06 182 MET A C 1
ATOM 1435 O O . MET A 1 182 ? 12.899 19.694 4.881 1.00 69.06 182 MET A O 1
ATOM 1439 N N . ALA A 1 183 ? 11.611 19.343 6.682 1.00 77.38 183 ALA A N 1
ATOM 1440 C CA . ALA A 1 183 ? 12.236 18.083 7.064 1.00 77.38 183 ALA A CA 1
ATOM 1441 C C . ALA A 1 183 ? 11.401 16.911 6.542 1.00 77.38 183 ALA A C 1
ATOM 1443 O O . ALA A 1 183 ? 10.166 16.945 6.616 1.00 77.38 183 ALA A O 1
ATOM 1444 N N . LEU A 1 184 ? 12.067 15.853 6.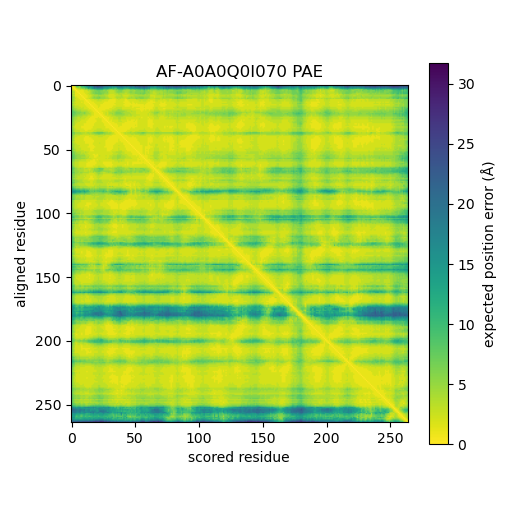068 1.00 82.19 184 LEU A N 1
ATOM 1445 C CA . LEU A 1 184 ? 11.384 14.618 5.703 1.00 82.19 184 LEU A CA 1
ATOM 1446 C C . LEU A 1 184 ? 10.552 14.121 6.884 1.00 82.19 184 LEU A C 1
ATOM 1448 O O . LEU A 1 184 ? 11.028 14.120 8.029 1.00 82.19 184 LEU A O 1
ATOM 1452 N N . PRO A 1 185 ? 9.308 13.681 6.637 1.00 83.50 185 PRO A N 1
ATOM 1453 C CA . PRO A 1 185 ? 8.528 13.073 7.688 1.00 83.50 185 PRO A CA 1
ATOM 1454 C C . PRO A 1 185 ? 9.262 11.833 8.193 1.00 83.50 185 PRO A C 1
ATOM 1456 O O . PRO A 1 185 ? 9.937 11.121 7.445 1.00 83.50 185 PRO A O 1
ATOM 1459 N N . LYS A 1 186 ? 9.111 11.551 9.486 1.00 86.38 186 LYS A N 1
ATOM 1460 C CA . LYS A 1 186 ? 9.570 10.265 9.993 1.00 86.38 186 LYS A CA 1
ATOM 1461 C C . LYS A 1 186 ? 8.748 9.155 9.312 1.00 86.38 186 LYS A C 1
ATOM 1463 O O . LYS A 1 186 ? 7.534 9.327 9.185 1.00 86.38 186 LYS A O 1
ATOM 1468 N N . PRO A 1 187 ? 9.380 8.052 8.881 1.00 87.38 187 PRO A N 1
ATOM 1469 C CA . PRO A 1 187 ? 8.759 7.063 7.997 1.00 87.38 187 PRO A CA 1
ATOM 1470 C C . PRO A 1 187 ? 7.702 6.187 8.686 1.00 87.38 187 PRO A C 1
ATOM 1472 O O . PRO A 1 187 ? 6.973 5.465 8.012 1.00 87.38 187 PRO A O 1
ATOM 1475 N N . GLN A 1 188 ? 7.596 6.222 10.021 1.00 92.06 188 GLN A N 1
ATOM 1476 C CA . GLN A 1 188 ? 6.583 5.453 10.751 1.00 92.06 188 GLN A CA 1
ATOM 1477 C C . GLN A 1 188 ? 5.177 5.801 10.244 1.00 92.06 188 GLN A C 1
ATOM 1479 O O . GLN A 1 188 ? 4.864 6.979 10.082 1.00 92.06 188 GLN A O 1
ATOM 1484 N N . GLY A 1 189 ? 4.350 4.782 10.000 1.00 94.31 189 GLY A N 1
ATOM 1485 C CA . GLY A 1 189 ? 3.002 4.909 9.431 1.00 94.31 189 GLY A CA 1
ATOM 1486 C C . GLY A 1 189 ? 2.942 4.925 7.896 1.00 94.31 189 GLY A C 1
ATOM 1487 O O . GLY A 1 189 ? 1.875 4.700 7.328 1.00 94.31 189 GLY A O 1
ATOM 1488 N N . MET A 1 190 ? 4.066 5.140 7.200 1.00 96.38 190 MET A N 1
ATOM 1489 C CA . MET A 1 190 ? 4.074 5.180 5.731 1.00 96.38 190 MET A CA 1
ATOM 1490 C C . MET A 1 190 ? 4.133 3.791 5.084 1.00 96.38 190 MET A C 1
ATOM 1492 O O . MET A 1 190 ? 3.733 3.662 3.932 1.00 96.38 190 MET A O 1
ATOM 1496 N N . SER A 1 191 ? 4.579 2.764 5.816 1.00 97.25 191 SER A N 1
ATOM 1497 C CA . SER A 1 191 ? 4.622 1.375 5.343 1.00 97.25 191 SER A CA 1
ATOM 1498 C C . SER A 1 191 ? 3.280 0.910 4.771 1.00 97.25 191 SER A C 1
ATOM 1500 O O . SER A 1 191 ? 2.227 1.192 5.336 1.00 97.25 191 SER A O 1
ATOM 1502 N N . GLY A 1 192 ? 3.336 0.189 3.656 1.00 98.06 192 GLY A N 1
ATOM 1503 C CA . GLY A 1 192 ? 2.220 -0.213 2.804 1.00 98.06 192 GLY A CA 1
ATOM 1504 C C . GLY A 1 192 ? 1.716 0.883 1.858 1.00 98.06 192 GLY A C 1
ATOM 1505 O O . GLY A 1 192 ? 0.845 0.615 1.037 1.00 98.06 192 GLY A O 1
ATOM 1506 N N . GLY A 1 193 ? 2.260 2.102 1.940 1.00 97.88 193 GLY A N 1
ATOM 1507 C CA . GLY A 1 193 ? 1.948 3.194 1.020 1.00 97.88 193 GLY A CA 1
ATOM 1508 C C . GLY A 1 193 ? 2.571 2.995 -0.360 1.00 97.88 193 GLY A C 1
ATOM 1509 O O . GLY A 1 193 ? 3.606 2.334 -0.503 1.00 97.88 193 GLY A O 1
ATOM 1510 N N . GLY A 1 194 ? 1.930 3.560 -1.379 1.00 98.00 194 GLY A N 1
ATOM 1511 C CA . GLY A 1 194 ? 2.290 3.365 -2.776 1.00 98.00 194 GLY A CA 1
ATOM 1512 C C . GLY A 1 194 ? 3.614 4.024 -3.155 1.00 98.00 194 GLY A C 1
ATOM 1513 O O . GLY A 1 194 ? 3.923 5.149 -2.745 1.00 98.00 194 GLY A O 1
ATOM 1514 N N . VAL A 1 195 ? 4.372 3.324 -3.992 1.00 98.00 195 VAL A N 1
ATOM 1515 C CA . VAL A 1 195 ? 5.481 3.872 -4.766 1.00 98.00 195 VAL A CA 1
ATOM 1516 C C . VAL A 1 195 ? 5.050 3.938 -6.218 1.00 98.00 195 VAL A C 1
ATOM 1518 O O . VAL A 1 195 ? 4.693 2.925 -6.826 1.00 98.00 195 VAL A O 1
ATOM 1521 N N . TRP A 1 196 ? 5.117 5.136 -6.774 1.00 97.62 196 TRP A N 1
ATOM 1522 C CA . TRP A 1 196 ? 4.644 5.445 -8.111 1.00 97.62 196 TRP A CA 1
ATOM 1523 C C . TRP A 1 196 ? 5.816 5.799 -9.012 1.00 97.62 196 TRP A C 1
ATOM 1525 O O . TRP A 1 196 ? 6.767 6.427 -8.561 1.00 97.62 196 TRP A O 1
ATOM 1535 N N . LYS A 1 197 ? 5.745 5.416 -10.280 1.00 96.12 197 LYS A N 1
ATOM 1536 C CA . LYS A 1 197 ? 6.698 5.786 -11.326 1.00 96.12 197 LYS A CA 1
ATOM 1537 C C . LYS A 1 197 ? 6.039 6.750 -12.294 1.00 96.12 197 LYS A C 1
ATOM 1539 O O . LYS A 1 197 ? 4.903 6.504 -12.700 1.00 96.12 197 LYS A O 1
ATOM 1544 N N . ILE A 1 198 ? 6.774 7.782 -12.697 1.00 93.94 198 ILE A N 1
ATOM 1545 C CA . ILE A 1 198 ? 6.435 8.589 -13.870 1.00 93.94 198 ILE A CA 1
ATOM 1546 C C . ILE A 1 198 ? 7.335 8.128 -15.018 1.00 93.94 198 ILE A C 1
ATOM 1548 O O . ILE A 1 198 ? 8.561 8.198 -14.914 1.00 93.94 198 ILE A O 1
ATOM 1552 N N . THR A 1 199 ? 6.733 7.634 -16.095 1.00 91.12 199 THR A N 1
ATOM 1553 C CA . THR A 1 199 ? 7.468 7.170 -17.281 1.00 91.12 199 THR A CA 1
ATOM 1554 C C . THR A 1 199 ? 7.989 8.341 -18.112 1.00 91.12 199 THR A C 1
ATOM 1556 O O . THR A 1 199 ? 7.287 9.333 -18.300 1.00 91.12 199 THR A O 1
ATOM 1559 N N . ASP A 1 200 ? 9.206 8.235 -18.648 1.00 89.50 200 ASP A N 1
ATOM 1560 C CA . ASP A 1 200 ? 9.791 9.289 -19.489 1.00 89.50 200 ASP A CA 1
ATOM 1561 C C . ASP A 1 200 ? 9.053 9.451 -20.817 1.00 89.50 200 ASP A C 1
ATOM 1563 O O . ASP A 1 200 ? 8.679 10.559 -21.209 1.00 89.50 200 ASP A O 1
ATOM 1567 N N . LYS A 1 201 ? 8.750 8.312 -21.444 1.00 86.62 201 LYS A N 1
ATOM 1568 C CA . LYS A 1 201 ? 8.177 8.217 -22.787 1.00 86.62 201 LYS A CA 1
ATOM 1569 C C . LYS A 1 201 ? 6.861 8.980 -22.967 1.00 86.62 201 LYS A C 1
ATOM 1571 O O . LYS A 1 201 ? 6.680 9.655 -23.974 1.00 86.62 201 LYS A O 1
ATOM 1576 N N . ASP A 1 202 ? 5.930 8.832 -22.030 1.00 88.38 202 ASP A N 1
ATOM 1577 C CA . ASP A 1 202 ? 4.554 9.335 -22.151 1.00 88.38 202 ASP A CA 1
ATOM 1578 C C . ASP A 1 202 ? 4.050 10.045 -20.891 1.00 88.38 202 ASP A C 1
ATOM 1580 O O . ASP A 1 202 ? 2.885 10.436 -20.832 1.00 88.38 202 ASP A O 1
ATOM 1584 N N . ARG A 1 203 ? 4.913 10.226 -19.880 1.00 89.81 203 ARG A N 1
ATOM 1585 C CA . ARG A 1 203 ? 4.536 10.822 -18.592 1.00 89.81 203 ARG A CA 1
ATOM 1586 C C . ARG A 1 203 ? 3.320 10.100 -17.994 1.00 89.81 203 ARG A C 1
ATOM 1588 O O . ARG A 1 203 ? 2.433 10.713 -17.409 1.00 89.81 203 ARG A O 1
ATOM 1595 N N . SER A 1 204 ? 3.228 8.783 -18.145 1.00 91.56 204 SER A N 1
ATOM 1596 C CA . SER A 1 204 ? 2.198 7.995 -17.471 1.00 91.56 204 SER A CA 1
ATOM 1597 C C . SER A 1 204 ? 2.592 7.742 -16.015 1.00 91.56 204 SER A C 1
ATOM 1599 O O . SER A 1 204 ? 3.761 7.514 -15.698 1.00 91.56 204 SER A O 1
ATOM 1601 N N . LEU A 1 205 ? 1.607 7.776 -15.116 1.00 94.50 205 LEU A N 1
ATOM 1602 C CA . LEU A 1 205 ? 1.792 7.401 -13.718 1.00 94.50 205 LEU A CA 1
ATOM 1603 C C . LEU A 1 205 ? 1.441 5.921 -13.540 1.00 94.50 205 LEU A C 1
ATOM 1605 O O . LEU A 1 205 ? 0.343 5.500 -13.915 1.00 94.50 205 LEU A O 1
ATOM 1609 N N . LYS A 1 206 ? 2.343 5.141 -12.937 1.00 96.50 206 LYS A N 1
ATOM 1610 C CA . LYS A 1 206 ? 2.094 3.736 -12.580 1.00 96.50 206 LYS A CA 1
ATOM 1611 C C . LYS A 1 206 ? 2.424 3.462 -11.119 1.00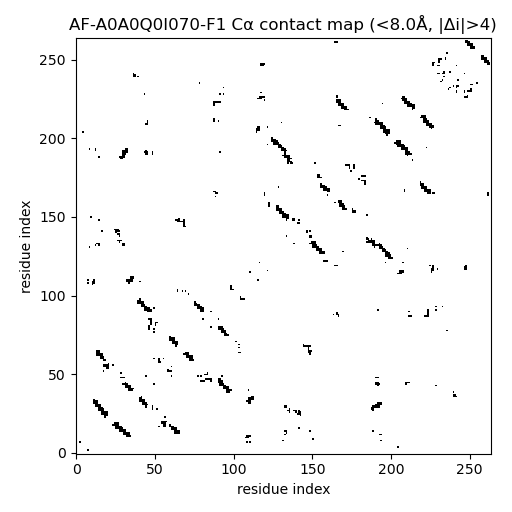 96.50 206 LYS A C 1
ATOM 1613 O O . LYS A 1 206 ? 3.511 3.810 -10.672 1.00 96.50 206 LYS A O 1
ATOM 1618 N N . LEU A 1 207 ? 1.548 2.768 -10.396 1.00 97.94 207 LEU A N 1
ATOM 1619 C CA . LEU A 1 207 ? 1.907 2.112 -9.139 1.00 97.94 207 LEU A CA 1
ATOM 1620 C C . LEU A 1 207 ? 2.891 0.985 -9.461 1.00 97.94 207 LEU A C 1
ATOM 1622 O O . LEU A 1 207 ? 2.563 0.104 -10.256 1.00 97.94 207 LEU A O 1
ATOM 1626 N N . VAL A 1 208 ? 4.084 1.018 -8.874 1.00 98.00 208 VAL A N 1
ATOM 1627 C CA . VAL A 1 208 ? 5.158 0.046 -9.146 1.00 98.00 208 VAL A CA 1
ATOM 1628 C C . VAL A 1 208 ? 5.531 -0.789 -7.934 1.00 98.00 208 VAL A C 1
ATOM 1630 O O . VAL A 1 208 ? 6.000 -1.911 -8.107 1.00 98.00 208 VAL A O 1
ATOM 1633 N N . ALA A 1 209 ? 5.316 -0.281 -6.720 1.00 98.31 209 ALA A N 1
ATOM 1634 C CA . ALA A 1 209 ? 5.659 -0.985 -5.492 1.00 98.31 209 ALA A CA 1
ATOM 1635 C C . ALA A 1 209 ? 4.856 -0.477 -4.281 1.00 98.31 209 ALA A C 1
ATOM 1637 O O . ALA A 1 209 ? 4.183 0.551 -4.356 1.00 98.31 209 ALA A O 1
ATOM 1638 N N . LEU A 1 210 ? 4.954 -1.194 -3.162 1.00 98.44 210 LEU A N 1
ATOM 1639 C CA . LEU A 1 210 ? 4.505 -0.778 -1.833 1.00 98.44 210 LEU A CA 1
ATOM 1640 C C . LEU A 1 210 ? 5.734 -0.553 -0.951 1.00 98.44 210 LEU A C 1
ATOM 1642 O O . LEU A 1 210 ? 6.607 -1.414 -0.889 1.00 98.44 210 LEU A O 1
ATOM 1646 N N . SER A 1 211 ? 5.823 0.583 -0.267 1.00 97.62 211 SER A N 1
ATOM 1647 C CA . SER A 1 211 ? 6.903 0.843 0.693 1.00 97.62 211 SER A CA 1
ATOM 1648 C C . SER A 1 211 ? 6.780 -0.096 1.897 1.00 97.62 211 SER A C 1
ATOM 1650 O O . SER A 1 211 ? 5.689 -0.278 2.417 1.00 97.62 211 SER A O 1
ATOM 1652 N N . VAL A 1 212 ? 7.869 -0.713 2.357 1.00 96.69 212 VAL A N 1
ATOM 1653 C CA . VAL A 1 212 ? 7.810 -1.693 3.465 1.00 96.69 212 VAL A CA 1
ATOM 1654 C C . VAL A 1 212 ? 8.821 -1.419 4.568 1.00 96.69 212 VAL A C 1
ATOM 1656 O O . VAL A 1 212 ? 8.600 -1.780 5.718 1.00 96.69 212 VAL A O 1
ATOM 1659 N N . ALA A 1 213 ? 9.922 -0.736 4.265 1.00 94.69 213 ALA A N 1
ATOM 1660 C CA . ALA A 1 213 ? 10.910 -0.394 5.276 1.00 94.69 213 ALA A CA 1
ATOM 1661 C C . ALA A 1 213 ? 11.621 0.912 4.945 1.00 94.69 213 ALA A C 1
ATOM 1663 O O . ALA A 1 213 ? 11.712 1.320 3.790 1.00 94.69 213 ALA A O 1
ATOM 1664 N N . CYS A 1 214 ? 12.177 1.542 5.975 1.00 93.12 214 CYS A N 1
ATOM 1665 C CA . CYS A 1 214 ? 13.120 2.640 5.832 1.00 93.12 214 CYS A CA 1
ATOM 1666 C C . CYS A 1 214 ? 14.419 2.267 6.548 1.00 93.12 214 CYS A C 1
ATOM 1668 O O . CYS A 1 214 ? 14.453 2.148 7.775 1.00 93.12 214 CYS A O 1
ATOM 1670 N N . ILE A 1 215 ? 15.503 2.121 5.791 1.00 90.94 215 ILE A N 1
ATOM 1671 C CA . ILE A 1 215 ? 16.840 1.855 6.315 1.00 90.94 215 ILE A CA 1
ATOM 1672 C C . ILE A 1 215 ? 17.483 3.202 6.643 1.00 90.94 215 ILE A C 1
ATOM 1674 O O . ILE A 1 215 ? 18.120 3.839 5.806 1.00 90.94 215 ILE A O 1
ATOM 1678 N N . ALA A 1 216 ? 17.290 3.666 7.880 1.00 85.44 216 ALA A N 1
ATOM 1679 C CA . ALA A 1 216 ? 17.678 5.016 8.300 1.00 85.44 216 ALA A CA 1
ATOM 1680 C C . ALA A 1 216 ? 19.172 5.331 8.095 1.00 85.44 216 ALA A C 1
ATOM 1682 O O . ALA A 1 216 ? 19.512 6.449 7.719 1.00 85.44 216 ALA A O 1
ATOM 1683 N N . ARG A 1 217 ? 20.061 4.349 8.315 1.00 87.06 217 ARG A N 1
ATOM 1684 C CA . ARG A 1 217 ? 21.515 4.518 8.129 1.00 87.06 217 ARG A CA 1
ATOM 1685 C C . ARG A 1 217 ? 21.892 4.767 6.671 1.00 87.06 217 ARG A C 1
ATOM 1687 O O . ARG A 1 217 ? 22.791 5.554 6.406 1.00 87.06 217 ARG A O 1
ATOM 1694 N N . GLU A 1 218 ? 21.186 4.119 5.753 1.00 87.81 218 GLU A N 1
ATOM 1695 C CA . GLU A 1 218 ? 21.419 4.226 4.312 1.00 87.81 218 GLU A CA 1
ATOM 1696 C C . GLU A 1 218 ? 20.573 5.323 3.666 1.00 87.81 218 GLU A C 1
ATOM 1698 O O . GLU A 1 218 ? 20.766 5.620 2.494 1.00 87.81 218 GLU A O 1
ATOM 1703 N N . LYS A 1 219 ? 19.654 5.938 4.427 1.00 90.00 219 LYS A N 1
ATOM 1704 C CA . LYS A 1 219 ? 18.682 6.920 3.932 1.00 90.00 219 LYS A CA 1
ATOM 1705 C C . LYS A 1 219 ? 17.904 6.383 2.729 1.00 90.00 219 LYS A C 1
ATOM 1707 O O . LYS A 1 219 ? 17.735 7.082 1.736 1.00 90.00 219 LYS A O 1
ATOM 1712 N N . LYS A 1 220 ? 17.435 5.138 2.834 1.00 93.31 220 LYS A N 1
ATOM 1713 C CA . LYS A 1 220 ? 16.690 4.450 1.777 1.00 93.31 220 LYS A CA 1
ATOM 1714 C C . LYS A 1 220 ? 15.342 3.948 2.256 1.00 93.31 220 LYS A C 1
ATOM 1716 O O . LYS A 1 220 ? 15.221 3.458 3.378 1.00 93.31 220 LYS A O 1
ATOM 1721 N N . VAL A 1 221 ? 14.354 4.007 1.376 1.00 95.19 221 VAL A N 1
ATOM 1722 C CA . VAL A 1 221 ? 13.108 3.250 1.480 1.00 95.19 221 VAL A CA 1
ATOM 1723 C C . VAL A 1 221 ? 13.251 1.980 0.654 1.00 95.19 221 VAL A C 1
ATOM 1725 O O . VAL A 1 221 ? 13.637 2.031 -0.510 1.00 95.19 221 VAL A O 1
ATOM 1728 N N . VAL A 1 222 ? 12.925 0.843 1.257 1.00 96.62 222 VAL A N 1
ATOM 1729 C CA . VAL A 1 222 ? 12.784 -0.436 0.557 1.00 96.62 222 VAL A CA 1
ATOM 1730 C C . VAL A 1 222 ? 11.311 -0.630 0.243 1.00 96.62 222 VAL A C 1
ATOM 1732 O O . VAL A 1 222 ? 10.455 -0.435 1.114 1.00 96.62 222 VAL A O 1
ATOM 1735 N N . ALA A 1 223 ? 11.014 -1.016 -0.993 1.00 97.69 223 ALA A N 1
ATOM 1736 C CA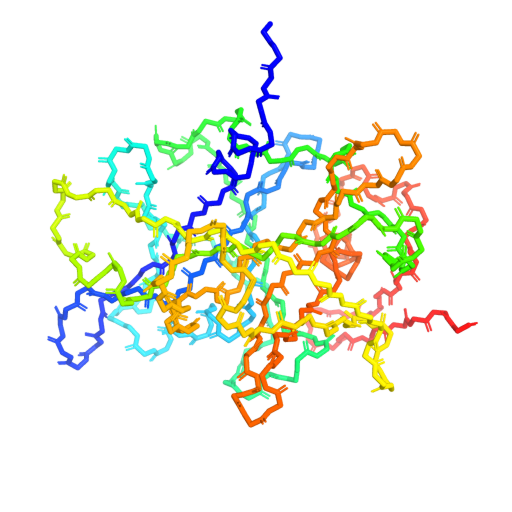 . ALA A 1 223 ? 9.656 -1.240 -1.457 1.00 97.69 223 ALA A CA 1
ATOM 1737 C C . ALA A 1 223 ? 9.529 -2.571 -2.203 1.00 97.69 223 ALA A C 1
ATOM 1739 O O . ALA A 1 223 ? 10.441 -2.975 -2.920 1.00 97.69 223 ALA A O 1
ATOM 1740 N N . VAL A 1 224 ? 8.389 -3.241 -2.043 1.00 97.56 224 VAL A N 1
ATOM 1741 C CA . VAL A 1 224 ? 8.054 -4.505 -2.710 1.00 97.56 224 VAL A CA 1
ATOM 1742 C C . VAL A 1 224 ? 7.298 -4.229 -3.993 1.00 97.56 224 VAL A C 1
ATOM 1744 O O . VAL A 1 224 ? 6.269 -3.556 -3.969 1.00 97.56 224 VAL A O 1
ATOM 1747 N N . LYS A 1 225 ? 7.777 -4.773 -5.111 1.00 97.81 225 LYS A N 1
ATOM 1748 C CA . LYS A 1 225 ? 7.174 -4.593 -6.431 1.00 97.81 225 LYS A CA 1
ATOM 1749 C C . LYS A 1 225 ? 5.729 -5.078 -6.454 1.00 97.81 225 LYS A C 1
ATOM 1751 O O . LYS A 1 225 ? 5.399 -6.167 -5.984 1.00 97.81 225 LYS A O 1
ATOM 1756 N N . ILE A 1 226 ? 4.869 -4.285 -7.081 1.00 97.94 226 ILE A N 1
ATOM 1757 C CA . ILE A 1 226 ? 3.432 -4.547 -7.157 1.00 97.94 226 ILE A CA 1
ATOM 1758 C C . ILE A 1 226 ? 3.114 -5.804 -7.979 1.00 97.94 226 ILE A C 1
ATOM 1760 O O . ILE A 1 226 ? 2.080 -6.428 -7.776 1.00 97.94 226 ILE A O 1
ATOM 1764 N N . SER A 1 227 ? 4.021 -6.237 -8.858 1.00 96.44 227 SER A N 1
ATOM 1765 C CA . SER A 1 227 ? 3.897 -7.500 -9.591 1.00 96.44 227 SER A CA 1
ATOM 1766 C C . SER A 1 227 ? 3.847 -8.718 -8.660 1.00 96.44 227 SER A C 1
ATOM 1768 O O . SER A 1 227 ? 3.144 -9.681 -8.974 1.00 96.44 227 SER A O 1
ATOM 1770 N N . LEU A 1 228 ? 4.501 -8.671 -7.488 1.00 96.69 228 LEU A N 1
ATOM 1771 C CA . LEU A 1 228 ? 4.361 -9.716 -6.467 1.00 96.69 228 LEU A CA 1
ATOM 1772 C C . LEU A 1 228 ? 2.947 -9.699 -5.886 1.00 96.69 228 LEU A C 1
ATOM 1774 O O . LEU A 1 228 ? 2.317 -10.746 -5.790 1.00 96.69 228 LEU A O 1
ATOM 1778 N N . VAL A 1 229 ? 2.424 -8.511 -5.579 1.00 97.50 229 VAL A N 1
ATOM 1779 C CA . VAL A 1 229 ? 1.056 -8.330 -5.073 1.00 97.50 229 VAL A CA 1
ATOM 1780 C C . VAL A 1 229 ? 0.032 -8.876 -6.068 1.00 97.50 229 VAL A C 1
ATOM 1782 O O . VAL A 1 229 ? -0.808 -9.681 -5.686 1.00 97.50 229 VAL A O 1
ATOM 1785 N N . LEU A 1 230 ? 0.140 -8.528 -7.354 1.00 97.69 230 LEU A N 1
ATOM 1786 C CA . LEU A 1 230 ? -0.742 -9.060 -8.399 1.00 97.69 230 LEU A CA 1
ATOM 1787 C C . LEU A 1 230 ? -0.663 -10.591 -8.499 1.00 97.69 230 LEU A C 1
ATOM 1789 O O . LEU A 1 230 ? -1.680 -11.254 -8.682 1.00 97.69 230 LEU A O 1
ATOM 1793 N N . SER A 1 231 ? 0.532 -11.161 -8.351 1.00 96.62 231 SER A N 1
ATOM 1794 C CA . SER A 1 231 ? 0.731 -12.614 -8.424 1.00 96.62 231 SER A CA 1
ATOM 1795 C C . SER A 1 231 ? 0.147 -13.340 -7.210 1.00 96.62 231 SER A C 1
ATOM 1797 O O . SER A 1 231 ? -0.405 -14.427 -7.354 1.00 96.62 231 SER A O 1
ATOM 1799 N N . LEU A 1 232 ? 0.213 -12.722 -6.028 1.00 96.38 232 LEU A N 1
ATOM 1800 C CA . LEU A 1 232 ? -0.448 -13.213 -4.820 1.00 96.38 232 LEU A CA 1
ATOM 1801 C C . LEU A 1 232 ? -1.975 -13.078 -4.922 1.00 96.38 232 LEU A C 1
ATOM 1803 O O . LEU A 1 232 ? -2.672 -14.014 -4.544 1.00 96.38 232 LEU A O 1
ATOM 1807 N N . ILE A 1 233 ? -2.500 -11.984 -5.497 1.00 97.00 233 ILE A N 1
ATOM 1808 C CA . ILE A 1 233 ? -3.942 -11.849 -5.767 1.00 97.00 233 ILE A CA 1
ATOM 1809 C C . ILE A 1 233 ? -4.407 -12.974 -6.696 1.00 97.00 233 ILE A C 1
ATOM 1811 O O . ILE A 1 233 ? -5.360 -13.671 -6.371 1.00 97.00 233 ILE A O 1
ATOM 1815 N N . LYS A 1 234 ? -3.702 -13.197 -7.813 1.00 96.19 234 LYS A N 1
ATOM 1816 C CA . LYS A 1 234 ? -3.996 -14.288 -8.755 1.00 96.19 234 LYS A CA 1
ATOM 1817 C C . LYS A 1 234 ? -4.046 -15.658 -8.067 1.00 96.19 234 LYS A C 1
ATOM 1819 O O . LYS A 1 234 ? -4.877 -16.486 -8.411 1.00 96.19 234 LYS A O 1
ATOM 1824 N N . PHE A 1 235 ? -3.133 -15.907 -7.131 1.00 95.31 235 PHE A N 1
ATOM 1825 C CA . PHE A 1 235 ? -3.025 -17.196 -6.455 1.00 95.31 235 PHE A CA 1
ATOM 1826 C C . PHE A 1 235 ? -4.129 -17.415 -5.410 1.00 95.31 235 PHE A C 1
ATOM 1828 O O . PHE A 1 235 ? -4.796 -18.443 -5.445 1.00 95.31 235 PHE A O 1
ATOM 1835 N N . TYR A 1 236 ? -4.336 -16.453 -4.506 1.00 94.69 236 TYR A N 1
ATOM 1836 C CA . TYR A 1 236 ? -5.267 -16.599 -3.378 1.00 94.69 236 TYR A CA 1
ATOM 1837 C C . TYR A 1 236 ? -6.718 -16.247 -3.715 1.00 94.69 236 TYR A C 1
ATOM 1839 O O . TYR A 1 236 ? -7.639 -16.699 -3.040 1.00 94.69 236 TYR A O 1
ATOM 1847 N N . PHE A 1 237 ? -6.935 -15.445 -4.756 1.00 95.00 237 PHE A N 1
ATOM 1848 C CA . PHE A 1 237 ? -8.248 -14.938 -5.137 1.00 95.00 237 PHE A CA 1
ATOM 1849 C C . PHE A 1 237 ? -8.527 -15.260 -6.612 1.00 95.00 237 PHE A C 1
ATOM 1851 O O . PHE A 1 237 ? -8.578 -14.349 -7.445 1.00 95.00 237 PHE A O 1
ATOM 1858 N N . PRO A 1 238 ? -8.714 -16.548 -6.962 1.00 93.31 238 PRO A N 1
ATOM 1859 C CA . PRO A 1 238 ? -9.015 -16.951 -8.332 1.00 93.31 238 PRO A CA 1
ATOM 1860 C C . PRO A 1 238 ? -10.360 -16.374 -8.800 1.00 93.31 238 PRO A C 1
ATOM 1862 O O . PRO A 1 238 ? -11.179 -15.902 -8.005 1.00 93.31 238 PRO A O 1
ATOM 1865 N N . GLY A 1 239 ? -10.603 -16.405 -10.107 1.00 93.81 239 GLY A N 1
ATOM 1866 C CA . GLY A 1 239 ? -11.771 -15.795 -10.740 1.00 93.81 239 GLY A CA 1
ATOM 1867 C C . GLY A 1 239 ? -11.592 -14.297 -10.980 1.00 93.81 239 GLY A C 1
ATOM 1868 O O . GLY A 1 239 ? -12.553 -13.532 -10.884 1.00 93.81 239 GLY A O 1
ATOM 1869 N N . THR A 1 240 ? -10.363 -13.852 -11.240 1.00 94.94 240 THR A N 1
ATOM 1870 C CA . THR A 1 240 ? -10.071 -12.468 -11.646 1.00 94.94 240 THR A CA 1
ATOM 1871 C C . THR A 1 240 ? -9.503 -12.440 -13.061 1.00 94.94 240 THR A C 1
ATOM 1873 O O . THR A 1 240 ? -9.046 -13.449 -13.593 1.00 94.94 240 THR A O 1
ATOM 1876 N N . VAL A 1 241 ? -9.430 -11.252 -13.668 1.00 95.31 241 VAL A N 1
ATOM 1877 C CA . VAL A 1 241 ? -8.741 -11.075 -14.961 1.00 95.31 241 VAL A CA 1
ATOM 1878 C C . VAL A 1 241 ? -7.251 -11.449 -14.905 1.00 95.31 241 VAL A C 1
ATOM 1880 O O . VAL A 1 241 ? -6.621 -11.661 -15.940 1.00 95.31 241 VAL A O 1
ATOM 1883 N N . LEU A 1 242 ? -6.661 -11.539 -13.707 1.00 96.38 242 LEU A N 1
ATOM 1884 C CA . LEU A 1 242 ? -5.262 -11.928 -13.542 1.00 96.38 242 LEU A CA 1
ATOM 1885 C C . LEU A 1 242 ? -5.037 -13.399 -13.911 1.00 96.38 242 LEU A C 1
ATOM 1887 O O . LEU A 1 242 ? -3.919 -13.762 -14.282 1.00 96.38 242 LEU A O 1
ATOM 1891 N N . ASP A 1 243 ? -6.074 -14.240 -13.890 1.00 94.56 243 ASP A N 1
ATOM 1892 C CA . ASP A 1 243 ? -5.973 -15.662 -14.233 1.00 94.56 243 ASP A CA 1
ATOM 1893 C C . ASP A 1 243 ? -5.525 -15.862 -15.683 1.00 94.56 243 ASP A C 1
ATOM 1895 O O . ASP A 1 243 ? -4.654 -16.693 -15.948 1.00 94.56 243 ASP A O 1
ATOM 1899 N N . SER A 1 244 ? -6.002 -15.008 -16.594 1.00 94.31 244 SER A N 1
ATOM 1900 C CA . SER A 1 244 ? -5.590 -14.987 -18.002 1.00 94.31 244 SER A CA 1
ATOM 1901 C C . SER A 1 244 ? -4.276 -14.244 -18.266 1.00 94.31 244 SER A C 1
ATOM 1903 O O . SER A 1 244 ? -3.794 -14.243 -19.394 1.00 94.31 244 SER A O 1
ATOM 1905 N N . MET A 1 245 ? -3.691 -13.582 -17.261 1.00 94.50 245 MET A N 1
ATOM 1906 C CA . MET A 1 245 ? -2.441 -12.836 -17.426 1.00 94.50 245 MET A CA 1
ATOM 1907 C C . MET A 1 245 ? -1.213 -13.701 -17.146 1.00 94.50 245 MET A C 1
ATOM 1909 O O . MET A 1 245 ? -1.133 -14.406 -16.132 1.00 94.50 245 MET A O 1
ATOM 1913 N N . ASP A 1 246 ? -0.203 -13.568 -17.999 1.00 93.44 246 ASP A N 1
ATOM 1914 C CA . ASP A 1 246 ? 1.124 -14.117 -17.749 1.00 93.44 246 ASP A CA 1
ATOM 1915 C C . ASP A 1 246 ? 1.938 -13.157 -16.867 1.00 93.44 246 ASP A C 1
ATOM 1917 O O . ASP A 1 246 ? 2.704 -12.323 -17.343 1.00 93.44 246 ASP A O 1
ATOM 1921 N N . LEU A 1 247 ? 1.702 -13.210 -15.552 1.00 94.44 247 LEU A N 1
ATOM 1922 C CA . LEU A 1 247 ? 2.444 -12.390 -14.590 1.00 94.44 247 LEU A CA 1
ATOM 1923 C C . LEU A 1 247 ? 3.872 -12.924 -14.405 1.00 94.44 247 LEU A C 1
ATOM 1925 O O . LEU A 1 247 ? 4.055 -14.146 -14.366 1.00 94.44 247 LEU A O 1
ATOM 1929 N N . PRO A 1 248 ? 4.875 -12.044 -14.243 1.00 93.06 248 PRO A N 1
ATOM 1930 C CA . PRO A 1 248 ? 6.274 -12.456 -14.230 1.00 93.06 248 PRO A CA 1
ATOM 1931 C C . PRO A 1 248 ? 6.645 -13.268 -12.986 1.00 93.06 248 PRO A C 1
ATOM 1933 O O . PRO A 1 248 ? 7.522 -14.114 -13.060 1.00 93.06 248 PRO A O 1
ATOM 1936 N N . ILE A 1 249 ? 5.969 -13.071 -11.852 1.00 93.19 249 ILE A N 1
ATOM 1937 C CA . ILE A 1 249 ? 6.214 -13.849 -10.633 1.00 93.19 249 ILE A CA 1
ATOM 1938 C C . ILE A 1 249 ? 5.220 -15.011 -10.580 1.00 93.19 249 ILE A C 1
ATOM 1940 O O . ILE A 1 249 ? 4.011 -14.821 -10.706 1.00 93.19 249 ILE A O 1
ATOM 1944 N N . LYS A 1 250 ? 5.715 -16.234 -10.379 1.00 92.44 250 LYS A N 1
ATOM 1945 C CA . LYS A 1 250 ? 4.874 -17.428 -10.225 1.00 92.44 250 LYS A CA 1
ATOM 1946 C C . LYS A 1 250 ? 4.796 -17.817 -8.759 1.00 92.44 250 LYS A C 1
ATOM 1948 O O . LYS A 1 250 ? 5.819 -18.002 -8.110 1.00 92.44 250 LYS A O 1
ATOM 1953 N N . VAL A 1 251 ? 3.585 -17.999 -8.254 1.00 90.81 251 VAL A N 1
ATOM 1954 C CA . VAL A 1 251 ? 3.339 -18.525 -6.908 1.00 90.81 251 VAL A CA 1
ATOM 1955 C C . VAL A 1 251 ? 2.801 -19.943 -7.059 1.00 90.81 251 VAL A C 1
ATOM 1957 O O . VAL A 1 251 ? 1.908 -20.184 -7.869 1.00 90.81 251 VAL A O 1
ATOM 1960 N N . LYS A 1 252 ? 3.387 -20.898 -6.337 1.00 86.81 252 LYS A N 1
ATOM 1961 C CA . LYS A 1 252 ? 2.901 -22.283 -6.260 1.00 86.81 252 LYS A CA 1
ATOM 1962 C C . LYS A 1 252 ? 2.820 -22.704 -4.805 1.00 86.81 252 LYS A C 1
ATOM 1964 O O . LYS A 1 252 ? 3.666 -22.289 -4.017 1.00 86.81 252 LYS A O 1
ATOM 1969 N N . GLY A 1 253 ? 1.887 -23.586 -4.480 1.00 83.69 253 GLY A N 1
ATOM 1970 C CA . GLY A 1 253 ? 1.724 -24.086 -3.124 1.00 83.69 253 GLY A CA 1
ATOM 1971 C C . GLY A 1 253 ? 0.263 -24.254 -2.756 1.00 83.69 253 GLY A C 1
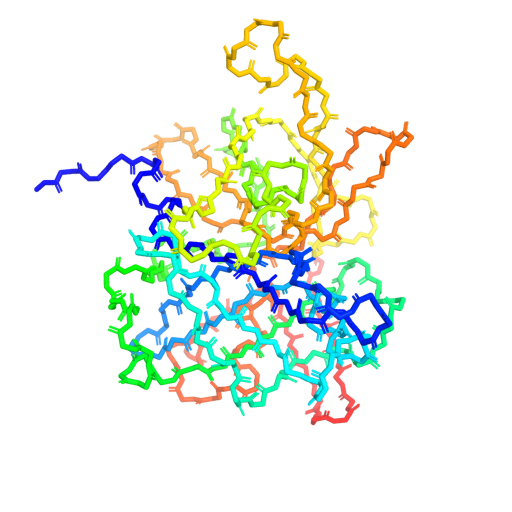ATOM 1972 O O . GLY A 1 253 ? -0.582 -24.393 -3.640 1.00 83.69 253 GLY A O 1
ATOM 1973 N N . ASP A 1 254 ? 0.010 -24.191 -1.459 1.00 77.62 254 ASP A N 1
ATOM 19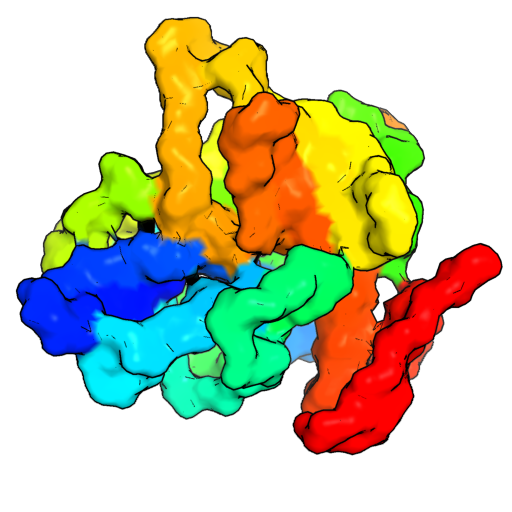74 C CA . ASP A 1 254 ? -1.311 -24.116 -0.842 1.00 77.62 254 ASP A CA 1
ATOM 1975 C C . ASP A 1 254 ? -1.344 -22.968 0.185 1.00 77.62 254 ASP A C 1
ATOM 1977 O O . ASP A 1 254 ? -0.404 -22.171 0.278 1.00 77.62 254 ASP A O 1
ATOM 1981 N N . ASP A 1 255 ? -2.427 -22.879 0.956 1.00 67.12 255 ASP A N 1
ATOM 1982 C CA . ASP A 1 255 ? -2.626 -21.827 1.957 1.00 67.12 255 ASP A CA 1
ATOM 1983 C C . ASP A 1 255 ? -1.601 -21.859 3.106 1.00 67.12 255 ASP A C 1
ATOM 1985 O O . ASP A 1 255 ? -1.412 -20.853 3.791 1.00 67.12 255 ASP A O 1
ATOM 1989 N N . LEU A 1 256 ? -0.912 -22.987 3.321 1.00 65.88 256 LEU A N 1
ATOM 1990 C CA . LEU A 1 256 ? 0.055 -23.181 4.405 1.00 65.88 256 LEU A CA 1
ATOM 1991 C C . LEU A 1 256 ? 1.505 -23.049 3.925 1.00 65.88 256 LEU A C 1
ATOM 1993 O O . LEU A 1 256 ? 2.363 -22.577 4.675 1.00 65.88 256 LEU A O 1
ATOM 1997 N N . PHE A 1 257 ? 1.791 -23.449 2.685 1.00 70.81 257 PHE A N 1
ATOM 1998 C CA . PHE A 1 257 ? 3.139 -23.485 2.128 1.00 70.81 257 PHE A CA 1
ATOM 1999 C C . PHE A 1 257 ? 3.178 -22.910 0.715 1.00 70.81 257 PHE A C 1
ATOM 2001 O O . PHE A 1 257 ? 2.941 -23.617 -0.265 1.00 70.81 257 PHE A O 1
ATOM 2008 N N . ILE A 1 258 ? 3.594 -21.647 0.596 1.00 78.19 258 ILE A N 1
ATOM 2009 C CA . ILE A 1 258 ? 3.851 -21.016 -0.702 1.00 78.19 258 ILE A CA 1
ATOM 2010 C C . ILE A 1 258 ? 5.332 -21.018 -1.077 1.00 78.19 258 ILE A C 1
ATOM 2012 O O . ILE A 1 258 ? 6.226 -20.828 -0.251 1.00 78.19 258 ILE A O 1
ATOM 2016 N N . LYS A 1 259 ? 5.589 -21.175 -2.372 1.00 75.38 259 LYS A N 1
ATOM 2017 C CA . LYS A 1 259 ? 6.879 -20.957 -3.022 1.00 75.38 259 LYS A CA 1
ATOM 2018 C C . LYS A 1 259 ? 6.710 -19.884 -4.091 1.00 75.38 259 LYS A C 1
ATOM 2020 O O . LYS A 1 259 ? 5.899 -20.030 -5.006 1.00 75.38 259 LYS A O 1
ATOM 2025 N N . VAL A 1 260 ? 7.495 -18.817 -3.968 1.00 79.06 260 VAL A N 1
ATOM 2026 C CA . VAL A 1 260 ? 7.545 -17.710 -4.927 1.00 79.06 260 VAL A CA 1
ATOM 2027 C C . VAL A 1 260 ? 8.717 -17.943 -5.874 1.00 79.06 260 VAL A C 1
ATOM 2029 O O . VAL A 1 260 ? 9.860 -18.059 -5.438 1.00 79.06 260 VAL A O 1
ATOM 2032 N N . PHE A 1 261 ? 8.429 -18.017 -7.168 1.00 76.75 261 PHE A N 1
ATOM 2033 C CA . PHE A 1 261 ? 9.409 -18.175 -8.233 1.00 76.75 261 PHE A CA 1
ATOM 2034 C C . PHE A 1 261 ? 9.460 -16.894 -9.054 1.00 76.75 261 PHE A C 1
ATOM 2036 O O . PHE A 1 261 ? 8.443 -16.437 -9.579 1.00 76.75 261 PHE A O 1
ATOM 2043 N N . VAL A 1 262 ? 10.658 -16.341 -9.181 1.00 75.75 262 VAL A N 1
ATOM 2044 C CA . VAL A 1 262 ? 10.936 -15.199 -10.047 1.00 75.75 262 VAL A CA 1
ATOM 2045 C C . VAL A 1 262 ? 11.843 -15.714 -11.164 1.00 75.75 262 VAL A C 1
ATOM 2047 O O . VAL A 1 262 ? 12.943 -16.169 -10.848 1.00 75.75 262 VAL A O 1
ATOM 2050 N N . PRO A 1 263 ? 11.387 -15.738 -12.429 1.00 66.31 263 PRO A N 1
ATOM 2051 C CA . PRO A 1 263 ? 12.246 -16.034 -13.567 1.00 66.31 263 PRO A CA 1
ATOM 2052 C C . PRO A 1 263 ? 13.402 -15.032 -13.575 1.00 66.31 263 PRO A C 1
ATOM 2054 O O . PRO A 1 263 ? 13.160 -13.829 -13.457 1.00 66.31 263 PRO A O 1
ATOM 2057 N N . VAL A 1 264 ? 14.629 -15.548 -13.641 1.00 56.16 264 VAL A N 1
ATOM 2058 C CA . VAL A 1 264 ? 15.853 -14.756 -13.832 1.00 56.16 264 VAL A CA 1
ATOM 2059 C C . VAL A 1 264 ? 16.100 -14.607 -15.322 1.00 56.16 264 VAL A C 1
ATOM 2061 O O . VAL A 1 264 ? 15.929 -15.630 -16.025 1.00 56.16 264 VAL A O 1
#

pLDDT: mean 90.4, std 8.6, range [46.31, 98.56]

Sequence (264 aa):
MSYTYEDLILGCQYPIVGINKNSKKWELIGTCVLINVCGRYFLVTAAHVANERHNVRDKLLWLWNHADGVKTTINEDIVCIPCKDVKHHADVAIIEIRISEYPNLNQKQAINLEYVAKSLDVIEDSLGFIVTGYPSSKNKHAGDVTKKPKMSVITTKGGESKGYPTTIELDYYNEMLAEKGMALPKPQGMSGGGVWKITDKDRSLKLVALSVACIAREKKVVAVKISLVLSLIKFYFPGTVLDSMDLPIKVKGDDLFIKVFVPV

Nearest PDB structures (foldseek):
  1tq0-assembly2_B  TM=6.018E-01  e=2.308E-08  Homo sapiens
  2a0q-assembly3_D  TM=6.054E-01  e=9.307E-08  Homo sapiens
  3hki-assembly2_E  TM=6.327E-01  e=6.332E-07  Mus musculus
  5j44-assembly2_B  TM=5.573E-01  e=3.489E-05  Shigella flexneri
  3ak5-assembly3_C  TM=5.055E-01  e=1.052E-04  Escherichia coli

Radius of gyration: 17.22 Å; Cα contacts (8 Å, |Δi|>4): 629; chains: 1; bounding box: 42×48×49 Å

Solvent-accessible surface area (backbone atoms only — not comparable to full-atom values): 14187 Å² total; per-residue (Å²): 135,86,77,53,72,64,55,56,58,59,48,18,43,37,37,32,29,30,35,33,56,83,81,67,42,46,38,52,56,13,12,23,32,32,36,30,54,91,90,42,38,32,44,33,28,16,11,47,49,62,49,44,26,82,57,20,42,95,49,43,41,25,44,37,37,54,89,74,23,54,72,44,77,61,84,61,70,74,51,48,63,93,43,78,84,54,54,67,69,68,36,41,23,43,27,68,51,63,58,86,81,35,90,88,59,54,80,87,29,33,46,45,61,88,41,41,42,62,57,76,78,70,59,73,61,52,72,36,33,35,45,32,24,29,24,32,82,72,31,71,55,59,70,41,63,89,47,56,66,45,72,46,79,36,50,34,52,66,43,77,36,88,96,37,85,44,26,33,36,28,60,53,58,50,89,37,46,94,54,87,90,54,75,68,74,57,65,55,12,19,34,7,7,48,25,32,36,34,31,58,90,76,64,46,68,26,42,43,22,28,30,56,47,69,46,73,94,77,30,28,33,36,24,29,32,34,31,53,54,54,28,48,44,38,65,79,49,68,94,42,75,53,70,83,47,90,58,66,39,45,68,49,72,57,100,88,51,74,46,82,44,68,82,128

Mean predicted aligned error: 4.77 Å

Foldseek 3Di:
DDDDPCRLQLLFKWWKWAQFPPVRDIATQAMWGWADFPNWIKTKFFQLSLLCLVGGPPSWIWTQDQPQRDTDTQPFDKQADNDNPDDLQRGMIMGTDDVVSVVPRDPSSHHYPVQADQDLPPQPQFPWKKQKFFFRVQVVVNVDSRDGTDMDIWTWHWDADPPRSQKIKTAAAPVRDPDPPDGGGDCRRHGNRFMWTQGNPPRRIHGFWTFHDQPPVRRITMTGGCLVVLQVCCVPPPPTPSVVDPGQWHWDDDSVDIDIDHDD

Secondary structure (DSSP, 8-state):
-PPPHHHHHHHTEEEEEEEBTTT-SEEEEEEEEEEEETTEEEEEE-HHHHHGGGTBGGG--EEE-TTT--EEE--S--EE---SS--GGG--EEEEE-GGG-TT--GGGSEEGGGB--SS--STTEEEEEEEE--TTT-TTTT-TTPPP--EEEEE-EEEPTT-TTEEEEE--GGGSSSTTPPPPPSTTTTT-EEEEEETTT--EEEEEEEEEEETTTTEEEEEEHHHHHHHHHHHS-SSGGGGS--SSEEEE-SS-EEEE---